Protein AF-A0A0R2X0A9-F1 (afdb_monomer)

Solvent-accessible surface area (backbone atoms only — not comparable to full-atom values): 18862 Å² total; per-residue (Å²): 137,83,88,80,83,82,81,82,82,79,80,80,79,79,81,77,72,75,66,82,59,88,68,66,64,70,78,51,77,59,56,28,56,58,22,39,56,37,44,18,54,48,40,52,50,61,49,47,80,72,43,67,75,45,48,63,69,46,34,68,63,40,32,44,26,71,79,71,90,53,76,63,28,43,46,21,80,62,30,52,39,95,89,50,83,48,89,53,85,40,53,73,96,47,55,70,56,93,81,64,91,44,72,87,64,32,33,27,80,35,46,78,67,45,44,74,50,46,61,58,40,81,59,67,62,40,35,66,76,39,38,42,57,24,39,34,30,58,45,59,72,40,60,64,41,35,77,44,41,56,87,59,60,81,43,67,47,93,46,58,28,30,34,20,46,29,66,56,78,82,54,70,52,62,18,24,22,70,41,73,92,48,38,13,56,55,24,41,26,47,55,36,48,45,31,59,41,26,75,59,73,73,38,88,68,31,58,59,38,79,75,41,94,43,45,58,40,56,77,40,47,76,76,30,44,29,64,58,54,52,47,47,33,51,50,28,36,69,76,29,58,88,49,72,65,55,55,50,22,39,41,39,39,26,73,69,28,47,31,60,53,59,51,70,81,39,55,68,51,57,54,49,38,46,40,76,73,66,49,94,63,87,73,75,55,78,79,42,57,45,74,38,61,80,80,55,93,71,97,63,79,46,76,49,62,75,58,84,44,74,51,71,43,58,47,101,85,68,51,77,76,45,76,48,78,84

Sequence (326 aa):
MKNLLSLLLLFVFFIGYSQIPVNYYSSATGSGYTLKTQLKNIIKNGHIDQGYGSLYDGYIKTDNDNFYENDNTVLDMYSENPNGNDPYNYQHNQRNCGNYNSENDCYNREHVFPQGFFNENLPMRSDIHHVIPTDGYVNWRRSNFPFGEVSNASWTSDNGSKVGTNTFDSFKGTVFEPINEFKGDIARMLLYFATRYEDEVLNSSWDDHDSSESNPLNGSKNQFYESWYIRLLHKWHIQDPVNQREIVRNNEAYKYQGNRNPFIDHPEYVAQIWGNVLSTKIVDLDNSVKMYPNPSEGNSLFFKTSETVTIQIFTILGKQILSQKI

Structure (mmCIF, N/CA/C/O backbone):
data_AF-A0A0R2X0A9-F1
#
_entry.id   AF-A0A0R2X0A9-F1
#
loop_
_atom_site.group_PDB
_atom_site.id
_atom_site.type_symbol
_atom_site.label_atom_id
_atom_site.label_alt_id
_atom_site.label_comp_id
_atom_site.label_asym_id
_atom_site.label_entity_id
_atom_site.label_seq_id
_atom_site.pdbx_PDB_ins_code
_atom_site.Cartn_x
_atom_site.Cartn_y
_atom_site.Cartn_z
_atom_site.occupancy
_atom_site.B_iso_or_equiv
_atom_site.auth_seq_id
_atom_site.auth_comp_id
_atom_site.auth_asym_id
_atom_site.auth_atom_id
_atom_site.pdbx_PDB_model_num
ATOM 1 N N . MET A 1 1 ? -22.989 -62.115 -26.737 1.00 38.69 1 MET A N 1
ATOM 2 C CA . MET A 1 1 ? -21.633 -61.530 -26.711 1.00 38.69 1 MET A CA 1
ATOM 3 C C . MET A 1 1 ? -21.752 -60.047 -26.390 1.00 38.69 1 MET A C 1
ATOM 5 O O . MET A 1 1 ? -22.404 -59.349 -27.145 1.00 38.69 1 MET A O 1
ATOM 9 N N . LYS A 1 2 ? -21.099 -59.631 -25.294 1.00 40.41 2 LYS A N 1
ATOM 10 C CA . LYS A 1 2 ? -20.671 -58.266 -24.927 1.00 40.41 2 LYS A CA 1
ATOM 11 C C . LYS A 1 2 ? -21.743 -57.245 -24.498 1.00 40.41 2 LYS A C 1
ATOM 13 O O . LYS A 1 2 ? -22.227 -56.448 -25.288 1.00 40.41 2 LYS A O 1
ATOM 18 N N . ASN A 1 3 ? -21.984 -57.229 -23.184 1.00 41.66 3 ASN A N 1
ATOM 19 C CA . ASN A 1 3 ? -22.449 -56.063 -22.429 1.00 41.66 3 ASN A CA 1
ATOM 20 C C . ASN A 1 3 ? -21.368 -54.969 -22.484 1.00 41.66 3 ASN A C 1
ATOM 22 O O . ASN A 1 3 ? -20.255 -55.199 -22.012 1.00 41.66 3 ASN A O 1
ATOM 26 N N . LEU A 1 4 ? -21.681 -53.800 -23.042 1.00 45.06 4 LEU A N 1
ATOM 27 C CA . LEU A 1 4 ? -20.871 -52.591 -22.891 1.00 45.06 4 LEU A CA 1
ATOM 28 C C . LEU A 1 4 ? -21.454 -51.765 -21.740 1.00 45.06 4 LEU A C 1
ATOM 30 O O . LEU A 1 4 ? -22.429 -51.041 -21.915 1.00 45.06 4 LEU A O 1
ATOM 34 N N . LEU A 1 5 ? -20.868 -51.912 -20.550 1.00 47.47 5 LEU A N 1
ATOM 35 C CA . LEU A 1 5 ? -21.028 -50.942 -19.470 1.00 47.47 5 LEU A CA 1
ATOM 36 C C . LEU A 1 5 ? -20.169 -49.720 -19.819 1.00 47.47 5 LEU A C 1
ATOM 38 O O . LEU A 1 5 ? -18.943 -49.779 -19.734 1.00 47.47 5 LEU A O 1
ATOM 42 N N . SER A 1 6 ? -20.803 -48.622 -20.217 1.00 49.59 6 SER A N 1
ATOM 43 C CA . SER A 1 6 ? -20.138 -47.323 -20.321 1.00 49.59 6 SER A CA 1
ATOM 44 C C . SER A 1 6 ? -20.051 -46.709 -18.924 1.00 49.59 6 SER A C 1
ATOM 46 O O . SER A 1 6 ? -21.052 -46.249 -18.379 1.00 49.59 6 SER A O 1
ATOM 48 N N . LEU A 1 7 ? -18.860 -46.740 -18.324 1.00 49.62 7 LEU A N 1
ATOM 49 C CA . LEU A 1 7 ? -18.570 -46.057 -17.065 1.00 49.62 7 LEU A CA 1
ATOM 50 C C . LEU A 1 7 ? -18.311 -44.573 -17.371 1.00 49.62 7 LEU A C 1
ATOM 52 O O . LEU A 1 7 ? -17.275 -44.224 -17.934 1.00 49.62 7 LEU A O 1
ATOM 56 N N . LEU A 1 8 ? -19.261 -43.701 -17.034 1.00 48.00 8 LEU A N 1
ATOM 57 C CA . LEU A 1 8 ? -19.081 -42.252 -17.104 1.00 48.00 8 LEU A CA 1
ATOM 58 C C . LEU A 1 8 ? -18.339 -41.801 -15.833 1.00 48.00 8 LEU A C 1
ATOM 60 O O . LEU A 1 8 ? -18.936 -41.689 -14.764 1.00 48.00 8 LEU A O 1
ATOM 64 N N . LEU A 1 9 ? -17.025 -41.595 -15.927 1.00 50.84 9 LEU A N 1
ATOM 65 C CA . LEU A 1 9 ? -16.223 -40.993 -14.857 1.00 50.84 9 LEU A CA 1
ATOM 66 C C . LEU A 1 9 ? -16.470 -39.477 -14.849 1.00 50.84 9 LEU A C 1
ATOM 68 O O . LEU A 1 9 ? -15.923 -38.746 -15.672 1.00 50.84 9 LEU A O 1
ATOM 72 N N . LEU A 1 10 ? -17.314 -39.010 -13.926 1.00 45.31 10 LEU A N 1
ATOM 73 C CA . LEU A 1 10 ? -17.437 -37.589 -13.599 1.00 45.31 10 LEU A CA 1
ATOM 74 C C . LEU A 1 10 ? -16.176 -37.155 -12.835 1.00 45.31 10 LEU A C 1
ATOM 76 O O . LEU A 1 10 ? -16.035 -37.431 -11.644 1.00 45.31 10 LEU A O 1
ATOM 80 N N . PHE A 1 11 ? -15.258 -36.469 -13.513 1.00 46.34 11 PHE A N 1
ATOM 81 C CA . PHE A 1 11 ? -14.200 -35.712 -12.849 1.00 46.34 11 PHE A CA 1
ATOM 82 C C . PHE A 1 11 ? -14.799 -34.417 -12.294 1.00 46.34 11 PHE A C 1
ATOM 84 O O . PHE A 1 11 ? -14.973 -33.438 -13.015 1.00 46.34 11 PHE A O 1
ATOM 91 N N . VAL A 1 12 ? -15.141 -34.417 -11.005 1.00 47.19 12 VAL A N 1
ATOM 92 C CA . VAL A 1 12 ? -15.445 -33.184 -10.272 1.00 47.19 12 VAL A CA 1
ATOM 93 C C . VAL A 1 12 ? -14.112 -32.549 -9.886 1.00 47.19 12 VAL A C 1
ATOM 95 O O . VAL A 1 12 ? -13.461 -32.977 -8.935 1.00 47.19 12 VAL A O 1
ATOM 98 N N . PHE A 1 13 ? -13.679 -31.547 -10.649 1.00 43.22 13 PHE A N 1
ATOM 99 C CA . PHE A 1 13 ? -12.575 -30.681 -10.247 1.00 43.22 13 PHE A CA 1
ATOM 100 C C . PHE A 1 13 ? -13.073 -29.738 -9.147 1.00 43.22 13 PHE A C 1
ATOM 102 O O . PHE A 1 13 ? -13.804 -28.787 -9.415 1.00 43.22 13 PHE A O 1
ATOM 109 N N . PHE A 1 14 ? -12.685 -30.000 -7.899 1.00 42.06 14 PHE A N 1
ATOM 110 C CA . PHE A 1 14 ? -12.790 -29.008 -6.834 1.00 42.06 14 PHE A CA 1
ATOM 111 C C . PHE A 1 14 ? -11.652 -28.001 -7.009 1.00 42.06 14 PHE A C 1
ATOM 113 O O . PHE A 1 14 ? -10.513 -28.267 -6.629 1.00 42.06 14 PHE A O 1
ATOM 120 N N . ILE A 1 15 ? -11.954 -26.841 -7.591 1.00 46.28 15 ILE A N 1
ATOM 121 C CA . ILE A 1 15 ? -11.076 -25.674 -7.484 1.00 46.28 15 ILE A CA 1
ATOM 122 C C . ILE A 1 15 ? -11.245 -25.156 -6.054 1.00 46.28 15 ILE A C 1
ATOM 124 O O . ILE A 1 15 ? -12.224 -24.491 -5.722 1.00 46.28 15 ILE A O 1
ATOM 128 N N . GLY A 1 16 ? -10.331 -25.553 -5.170 1.00 42.53 16 GLY A N 1
ATOM 129 C CA . GLY A 1 16 ? -10.281 -25.042 -3.807 1.00 42.53 16 GLY A CA 1
ATOM 130 C C . GLY A 1 16 ? -9.764 -23.611 -3.820 1.00 42.53 16 GLY A C 1
ATOM 131 O O . GLY A 1 16 ? -8.554 -23.397 -3.793 1.00 42.53 16 GLY A O 1
ATOM 132 N N . TYR A 1 17 ? -10.660 -22.625 -3.844 1.00 51.50 17 TYR A N 1
ATOM 133 C CA . TYR A 1 17 ? -10.290 -21.279 -3.421 1.00 51.50 17 TYR A CA 1
ATOM 134 C C . TYR A 1 17 ? -9.867 -21.378 -1.956 1.00 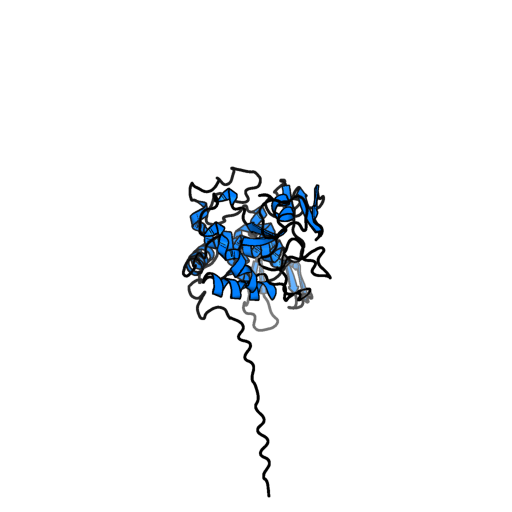51.50 17 TYR A C 1
ATOM 136 O O . TYR A 1 17 ? -10.626 -21.878 -1.124 1.00 51.50 17 TYR A O 1
ATOM 144 N N . SER A 1 18 ? -8.642 -20.962 -1.639 1.00 59.44 18 SER A N 1
ATOM 145 C CA . SER A 1 18 ? -8.227 -20.837 -0.244 1.00 59.44 18 SER A CA 1
ATOM 146 C C . SER A 1 18 ? -9.154 -19.811 0.398 1.00 59.44 18 SER A C 1
ATOM 148 O O . SER A 1 18 ? -9.093 -18.637 0.066 1.00 59.44 18 SER A O 1
ATOM 150 N N . GLN A 1 19 ? -10.071 -20.245 1.250 1.00 79.19 19 GLN A N 1
ATOM 151 C CA . GLN A 1 19 ? -10.938 -19.335 1.989 1.00 79.19 19 GLN A CA 1
ATOM 152 C C . GLN A 1 19 ? -10.202 -18.827 3.232 1.00 79.19 19 GLN A C 1
ATOM 154 O O . GLN A 1 19 ? -9.192 -19.403 3.650 1.00 79.19 19 GLN A O 1
ATOM 159 N N . ILE A 1 20 ? -10.710 -17.745 3.820 1.00 91.12 20 ILE A N 1
ATOM 160 C CA . ILE A 1 20 ? -10.283 -17.283 5.144 1.00 91.12 20 ILE A CA 1
ATOM 161 C C . ILE A 1 20 ? -10.348 -18.488 6.099 1.00 91.12 20 ILE A C 1
ATOM 163 O O . ILE A 1 20 ? -11.382 -19.166 6.129 1.00 91.12 20 ILE A O 1
ATOM 167 N N . PRO A 1 21 ? -9.280 -18.798 6.860 1.00 92.69 21 PRO A N 1
ATOM 168 C CA . PRO A 1 21 ? -9.312 -19.907 7.800 1.00 92.69 21 PRO A CA 1
ATOM 169 C C . PRO A 1 21 ? -10.505 -19.785 8.749 1.00 92.69 21 PRO A C 1
ATOM 171 O O . PRO A 1 21 ? -10.860 -18.693 9.200 1.00 92.69 21 PRO A O 1
ATOM 174 N N . VAL A 1 22 ? -11.135 -20.913 9.067 1.00 92.56 22 VAL A N 1
ATOM 175 C CA . VAL A 1 22 ? -12.289 -20.923 9.971 1.00 92.56 22 VAL A CA 1
ATOM 176 C C . VAL A 1 22 ? -11.889 -20.278 11.301 1.00 92.56 22 VAL A C 1
ATOM 178 O O . VAL A 1 22 ? -10.859 -20.623 11.877 1.00 92.56 22 VAL A O 1
ATOM 181 N N . ASN A 1 23 ? -12.710 -19.343 11.783 1.00 93.81 23 ASN A N 1
ATOM 182 C CA . ASN A 1 23 ? -12.487 -18.566 13.008 1.00 93.81 23 ASN A CA 1
ATOM 183 C C . ASN A 1 23 ? -11.266 -17.626 12.995 1.00 93.81 23 ASN A C 1
ATOM 185 O O . ASN A 1 23 ? -10.902 -17.124 14.055 1.00 93.81 23 ASN A O 1
ATOM 189 N N . TYR A 1 24 ? -10.655 -17.332 11.840 1.00 96.69 24 TYR A N 1
ATOM 190 C CA . TYR A 1 24 ? -9.457 -16.480 11.781 1.00 96.69 24 TYR A CA 1
ATOM 191 C C . TYR A 1 24 ? -9.656 -15.109 12.457 1.00 96.69 24 TYR A C 1
ATOM 193 O O . TYR A 1 24 ? -8.791 -14.661 13.205 1.00 96.69 24 TYR A O 1
ATOM 201 N N . TYR A 1 25 ? -10.828 -14.487 12.278 1.00 97.50 25 TYR A N 1
ATOM 202 C CA . TYR A 1 25 ? -11.174 -13.186 12.867 1.00 97.50 25 TYR A CA 1
ATOM 203 C C . TYR A 1 25 ? -12.055 -13.261 14.127 1.00 97.50 25 TYR A C 1
ATOM 205 O O . TYR A 1 25 ? -12.571 -12.243 14.580 1.00 97.50 25 TYR A O 1
ATOM 213 N N . SER A 1 26 ? -12.247 -14.437 14.741 1.00 96.31 26 SER A N 1
ATOM 214 C CA . SER A 1 26 ? -13.259 -14.609 15.802 1.00 96.31 26 SER A CA 1
ATOM 215 C C . SER A 1 26 ? -13.007 -13.790 17.076 1.00 96.31 26 SER A C 1
ATOM 217 O O . SER A 1 26 ? -13.927 -13.593 17.864 1.00 96.31 26 SER A O 1
ATOM 219 N N . SER A 1 27 ? -11.771 -13.340 17.313 1.00 96.56 27 SER A N 1
ATOM 220 C CA . SER A 1 27 ? -11.406 -12.488 18.454 1.00 96.56 27 SER A CA 1
ATOM 221 C C . SER A 1 27 ? -11.478 -10.981 18.159 1.00 96.56 27 SER A C 1
ATOM 223 O O . SER A 1 27 ? -11.276 -10.177 19.070 1.00 96.56 27 SER A O 1
ATOM 225 N N . ALA A 1 28 ? -11.789 -10.585 16.921 1.00 97.38 28 ALA A N 1
ATOM 226 C CA . ALA A 1 28 ? -11.944 -9.195 16.494 1.00 97.38 28 ALA A CA 1
ATOM 227 C C . ALA A 1 28 ? -13.388 -8.706 16.714 1.00 97.38 28 ALA A C 1
ATOM 229 O O . ALA A 1 28 ? -14.152 -8.508 15.775 1.00 97.38 28 ALA A O 1
ATOM 230 N N . THR A 1 29 ? -13.788 -8.560 17.978 1.00 96.81 29 THR A N 1
ATOM 231 C CA . THR A 1 29 ? -15.172 -8.224 18.374 1.00 96.81 29 THR A CA 1
ATOM 232 C C . THR A 1 29 ? -15.371 -6.764 18.794 1.00 96.81 29 THR A C 1
ATOM 234 O O . THR A 1 29 ? -16.4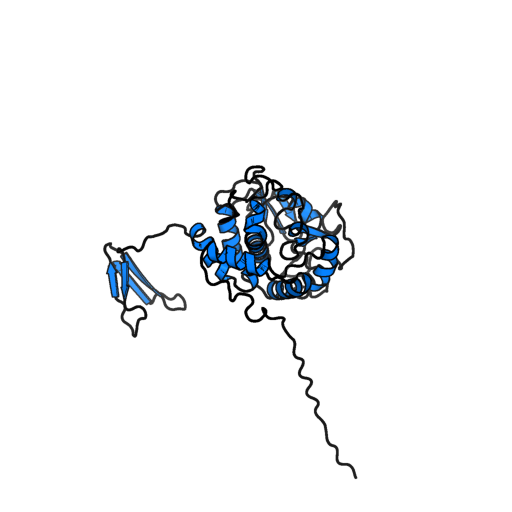62 -6.390 19.220 1.00 96.81 29 THR A O 1
ATOM 237 N N . GLY A 1 30 ? -14.307 -5.963 18.799 1.00 96.19 30 GLY A N 1
ATOM 238 C CA . GLY A 1 30 ? -14.317 -4.568 19.226 1.00 96.19 30 GLY A CA 1
ATOM 239 C C . GLY A 1 30 ? -14.759 -3.598 18.129 1.00 96.19 30 GLY A C 1
ATOM 240 O O . GLY A 1 30 ? -15.241 -3.986 17.072 1.00 96.19 30 GLY A O 1
ATOM 241 N N . SER A 1 31 ? -14.543 -2.309 18.378 1.00 94.38 31 SER A N 1
ATOM 242 C CA . SER A 1 31 ? -14.767 -1.219 17.420 1.00 94.38 31 SER A CA 1
ATOM 243 C C . SER A 1 31 ? -13.662 -0.167 17.539 1.00 94.38 31 SER A C 1
ATOM 245 O O . SER A 1 31 ? -12.923 -0.147 18.530 1.00 94.38 31 SER A O 1
ATOM 247 N N . GLY A 1 32 ? -13.540 0.728 16.555 1.00 97.19 32 GLY A N 1
ATOM 248 C CA . GLY A 1 32 ? -12.526 1.783 16.565 1.00 97.19 32 GLY A CA 1
ATOM 249 C C . GLY A 1 32 ? -11.107 1.222 16.690 1.00 97.19 32 GLY A C 1
ATOM 250 O O . GLY A 1 32 ? -10.788 0.149 16.177 1.00 97.19 32 GLY A O 1
ATOM 251 N N . TYR A 1 33 ? -10.252 1.909 17.444 1.00 98.06 33 TYR A N 1
ATOM 252 C CA . TYR A 1 33 ? -8.877 1.452 17.661 1.00 98.06 33 TYR A CA 1
ATOM 253 C C . TYR A 1 33 ? -8.771 0.162 18.487 1.00 98.06 33 TYR A C 1
ATOM 255 O O . TYR A 1 33 ? -7.797 -0.565 18.333 1.00 98.06 33 TYR A O 1
ATOM 263 N N . THR A 1 34 ? -9.789 -0.204 19.277 1.00 98.38 34 THR A N 1
ATOM 264 C CA . THR A 1 34 ? -9.819 -1.523 19.936 1.00 98.38 34 THR A CA 1
ATOM 265 C C . THR A 1 34 ? -9.889 -2.651 18.907 1.00 98.38 34 THR A C 1
ATOM 267 O O . THR A 1 34 ? -9.177 -3.646 19.046 1.00 98.38 34 THR A O 1
ATOM 270 N N . LEU A 1 35 ? -10.705 -2.490 17.855 1.00 98.62 35 LEU A N 1
ATOM 271 C CA . LEU A 1 35 ? -10.763 -3.445 16.744 1.00 98.62 35 LEU A CA 1
ATOM 272 C C . LEU A 1 35 ? -9.413 -3.525 16.024 1.00 98.62 35 LEU A C 1
ATOM 274 O O . LEU A 1 35 ? -8.914 -4.623 15.790 1.00 98.62 35 LEU A O 1
ATOM 278 N N . LYS A 1 36 ? -8.782 -2.376 15.749 1.00 98.62 36 LYS A N 1
ATOM 279 C CA . LYS A 1 36 ? -7.443 -2.312 15.141 1.00 98.62 36 LYS A CA 1
ATOM 280 C C . LYS A 1 36 ? -6.414 -3.123 15.935 1.00 98.62 36 LYS A C 1
ATOM 282 O O . LYS A 1 36 ? -5.770 -4.005 15.371 1.00 98.62 36 LYS A O 1
ATOM 287 N N . THR A 1 37 ? -6.335 -2.923 17.252 1.00 98.69 37 THR A N 1
ATOM 288 C CA . THR A 1 37 ? -5.406 -3.668 18.115 1.00 98.69 37 THR A CA 1
ATOM 289 C C . THR A 1 37 ? -5.726 -5.170 18.160 1.00 98.69 37 THR A C 1
ATOM 291 O O . THR A 1 37 ? -4.811 -5.996 18.219 1.00 98.69 37 THR A O 1
ATOM 294 N N . GLN A 1 38 ? -7.005 -5.564 18.125 1.00 98.69 38 GLN A N 1
ATOM 295 C CA . GLN A 1 38 ? -7.391 -6.980 18.040 1.00 98.69 38 GLN A CA 1
ATOM 296 C C . GLN A 1 38 ? -6.949 -7.603 16.713 1.00 98.69 38 GLN A C 1
ATOM 298 O O . GLN A 1 38 ? -6.322 -8.663 16.726 1.00 98.69 38 GLN A O 1
ATOM 303 N N . LEU A 1 39 ? -7.200 -6.925 15.588 1.00 98.69 39 LEU A N 1
ATOM 304 C CA . LEU A 1 39 ? -6.748 -7.363 14.268 1.00 98.69 39 LEU A CA 1
ATOM 305 C C . LEU A 1 39 ? -5.227 -7.464 14.209 1.00 98.69 39 LEU A C 1
ATOM 307 O O . LEU A 1 39 ? -4.732 -8.502 13.783 1.00 98.69 39 LEU A O 1
ATOM 311 N N . LYS A 1 40 ? -4.491 -6.463 14.717 1.00 98.44 40 LYS A N 1
ATOM 312 C CA . LYS A 1 40 ? -3.026 -6.508 14.872 1.00 98.44 40 LYS A CA 1
ATOM 313 C C . LYS A 1 40 ? -2.584 -7.800 15.547 1.00 98.44 40 LYS A C 1
ATOM 315 O O . LYS A 1 40 ? -1.702 -8.481 15.036 1.00 98.44 40 LYS A O 1
ATOM 320 N N . ASN A 1 41 ? -3.177 -8.145 16.691 1.00 98.38 41 ASN A N 1
ATOM 321 C CA . ASN A 1 41 ? -2.807 -9.361 17.417 1.00 98.38 41 ASN A CA 1
ATOM 322 C C . ASN A 1 41 ? -3.058 -10.619 16.572 1.00 98.38 41 ASN A C 1
ATOM 324 O O . ASN A 1 41 ? -2.218 -11.512 16.569 1.00 98.38 41 ASN A O 1
ATOM 328 N N . ILE A 1 42 ? -4.164 -10.677 15.824 1.00 98.12 42 ILE A N 1
ATOM 329 C CA . ILE A 1 42 ? -4.478 -11.796 14.923 1.00 98.12 42 ILE A CA 1
ATOM 330 C C . ILE A 1 42 ? -3.427 -11.919 13.818 1.00 98.12 42 ILE A C 1
ATOM 332 O O . ILE A 1 42 ? -2.851 -12.986 13.655 1.00 98.12 42 ILE A O 1
ATOM 336 N N . ILE A 1 43 ? -3.136 -10.835 13.096 1.00 97.94 43 ILE A N 1
ATOM 337 C CA . ILE A 1 43 ? -2.239 -10.866 11.927 1.00 97.94 43 ILE A CA 1
ATOM 338 C C . ILE A 1 43 ? -0.752 -10.880 12.299 1.00 97.94 43 ILE A C 1
ATOM 340 O O . ILE A 1 43 ? 0.090 -11.249 11.485 1.00 97.94 43 ILE A O 1
ATOM 344 N N . LYS A 1 44 ? -0.407 -10.497 13.532 1.00 97.25 44 LYS A N 1
ATOM 345 C CA . LYS A 1 44 ? 0.925 -10.711 14.109 1.00 97.25 44 LYS A CA 1
ATOM 346 C C . LYS A 1 44 ? 1.138 -12.177 14.474 1.00 97.25 44 LYS A C 1
ATOM 348 O O . LYS A 1 44 ? 2.243 -12.689 14.308 1.00 97.25 44 LYS A O 1
ATOM 353 N N . ASN A 1 45 ? 0.097 -12.848 14.961 1.00 93.81 45 ASN A N 1
ATOM 354 C CA . ASN A 1 45 ? 0.162 -14.254 15.331 1.00 93.81 45 ASN A CA 1
ATOM 355 C C . ASN A 1 45 ? 0.194 -15.137 14.076 1.00 93.81 45 ASN A C 1
ATOM 357 O O . ASN A 1 45 ? -0.728 -15.130 13.269 1.00 93.81 45 ASN A O 1
ATOM 361 N N . GLY A 1 46 ? 1.255 -15.929 13.928 1.00 84.94 46 GLY A N 1
ATOM 362 C CA . GLY A 1 46 ? 1.423 -16.836 12.788 1.00 84.94 46 GLY A CA 1
ATOM 363 C C . GLY A 1 46 ? 2.167 -16.238 11.594 1.00 84.94 46 GLY A C 1
ATOM 364 O O . GLY A 1 46 ? 2.501 -16.997 10.692 1.00 84.94 46 GLY A O 1
ATOM 365 N N . HIS A 1 47 ? 2.492 -14.938 11.613 1.00 96.31 47 HIS A N 1
ATOM 366 C CA . HIS A 1 47 ? 3.390 -14.344 10.622 1.00 96.31 47 HIS A CA 1
ATOM 367 C C . HIS A 1 47 ? 4.790 -14.972 10.721 1.00 96.31 47 HIS A C 1
ATOM 369 O O . HIS A 1 47 ? 5.433 -14.920 11.775 1.00 96.31 47 HIS A O 1
ATOM 375 N N . ILE A 1 48 ? 5.293 -15.480 9.602 1.00 97.25 48 ILE A N 1
ATOM 376 C CA . ILE A 1 48 ? 6.638 -16.019 9.427 1.00 97.25 48 ILE A CA 1
ATOM 377 C C . ILE A 1 48 ? 7.371 -15.122 8.434 1.00 97.25 48 ILE A C 1
ATOM 379 O O . ILE A 1 48 ? 7.001 -15.030 7.266 1.00 97.25 48 ILE A O 1
ATOM 383 N N . ASP A 1 49 ? 8.431 -14.473 8.911 1.00 96.69 49 ASP A N 1
ATOM 384 C CA . ASP A 1 49 ? 9.336 -13.722 8.048 1.00 96.69 49 ASP A CA 1
ATOM 385 C C . ASP A 1 49 ? 10.144 -14.698 7.184 1.00 96.69 49 ASP A C 1
ATOM 387 O O . ASP A 1 49 ? 10.951 -15.474 7.696 1.00 96.69 49 ASP A O 1
ATOM 391 N N . GLN A 1 50 ? 9.908 -14.661 5.875 1.00 97.44 50 GLN A N 1
ATOM 392 C CA . GLN A 1 50 ? 10.602 -15.501 4.898 1.00 97.44 50 GLN A CA 1
ATOM 393 C C . GLN A 1 50 ? 11.952 -14.907 4.460 1.00 97.44 50 GLN A C 1
ATOM 395 O O . GLN A 1 50 ? 12.722 -15.565 3.761 1.00 97.44 50 GLN A O 1
ATOM 400 N N . GLY A 1 51 ? 12.264 -13.675 4.872 1.00 97.38 51 GLY A N 1
ATOM 401 C CA . GLY A 1 51 ? 13.462 -12.937 4.491 1.00 97.38 51 GLY A CA 1
ATOM 402 C C . GLY A 1 51 ? 13.293 -12.102 3.219 1.00 97.38 51 GLY A C 1
ATOM 403 O O . GLY A 1 51 ? 12.520 -12.412 2.316 1.00 97.38 51 GLY A O 1
ATOM 404 N N . TYR A 1 52 ? 14.068 -11.018 3.131 1.00 96.69 52 TYR A N 1
ATOM 405 C CA . TYR A 1 52 ? 13.934 -10.002 2.076 1.00 96.69 52 TYR A CA 1
ATOM 406 C C . TYR A 1 52 ? 14.275 -10.496 0.656 1.00 96.69 52 TYR A C 1
ATOM 408 O O . TYR A 1 52 ? 13.763 -9.968 -0.332 1.00 96.69 52 TYR A O 1
ATOM 416 N N . GLY A 1 53 ? 15.159 -11.490 0.534 1.00 95.44 53 GLY A N 1
ATOM 417 C CA . GLY A 1 53 ? 15.486 -12.111 -0.756 1.00 95.44 53 GLY A CA 1
ATOM 418 C C . GLY A 1 53 ? 14.369 -13.017 -1.277 1.00 95.44 53 GLY A C 1
ATOM 419 O O . GLY A 1 53 ? 14.098 -13.017 -2.473 1.00 95.44 53 GLY A O 1
ATOM 420 N N . SER A 1 54 ? 13.686 -13.718 -0.370 1.00 96.62 54 SER A N 1
ATOM 421 C CA . SER A 1 54 ? 12.655 -14.716 -0.678 1.00 96.62 54 SER A CA 1
ATOM 422 C C . SER A 1 54 ? 11.371 -14.112 -1.247 1.00 96.62 54 SER A C 1
ATOM 424 O O . SER A 1 54 ? 10.564 -14.827 -1.831 1.00 96.62 54 SER A O 1
ATOM 426 N N . LEU A 1 55 ? 11.184 -12.790 -1.129 1.00 97.81 55 LEU A N 1
ATOM 427 C CA . LEU A 1 55 ? 10.052 -12.076 -1.727 1.00 97.81 55 LEU A CA 1
ATOM 428 C C . LEU A 1 55 ? 9.878 -12.396 -3.217 1.00 97.81 55 LEU A C 1
ATOM 430 O O . LEU A 1 55 ? 8.752 -12.586 -3.661 1.00 97.81 55 LEU A O 1
ATOM 434 N N . TYR A 1 56 ? 10.978 -12.531 -3.966 1.00 97.25 56 TYR A N 1
ATOM 435 C CA . TYR A 1 56 ? 10.916 -12.891 -5.383 1.00 97.25 56 TYR A CA 1
ATOM 436 C C . TYR A 1 56 ? 10.291 -14.272 -5.630 1.00 97.25 56 TYR A C 1
ATOM 438 O O . TYR A 1 56 ? 9.563 -14.434 -6.606 1.00 97.25 56 TYR A O 1
ATOM 446 N N . ASP A 1 57 ? 10.497 -15.237 -4.729 1.00 96.69 57 ASP A N 1
ATOM 447 C CA . ASP A 1 57 ? 9.840 -16.546 -4.807 1.00 96.69 57 ASP A CA 1
ATOM 448 C C . ASP A 1 57 ? 8.345 -16.443 -4.466 1.00 96.69 57 ASP A C 1
ATOM 450 O O . ASP A 1 57 ? 7.519 -17.143 -5.055 1.00 96.69 57 ASP A O 1
ATOM 454 N N . GLY A 1 58 ? 7.985 -15.544 -3.543 1.00 97.75 58 GLY A N 1
ATOM 455 C CA . GLY A 1 58 ? 6.594 -15.241 -3.203 1.00 97.75 58 GLY A CA 1
ATOM 456 C C . GLY A 1 58 ? 5.814 -14.639 -4.376 1.00 97.75 58 GLY A C 1
ATOM 457 O O . GLY A 1 58 ? 4.699 -15.084 -4.663 1.00 97.75 58 GLY A O 1
ATOM 458 N N . TYR A 1 59 ? 6.427 -13.703 -5.107 1.00 98.38 59 TYR A N 1
ATOM 459 C CA . TYR A 1 59 ? 5.808 -12.985 -6.231 1.00 98.38 59 TYR A CA 1
ATOM 460 C C . TYR A 1 59 ? 5.342 -13.889 -7.370 1.00 98.38 59 TYR A C 1
ATOM 462 O O . TYR A 1 59 ? 4.321 -13.598 -7.987 1.00 98.38 59 TYR A O 1
ATOM 470 N N . ILE A 1 60 ? 5.983 -15.046 -7.565 1.00 97.62 60 ILE A N 1
ATOM 471 C CA . ILE A 1 60 ? 5.548 -16.072 -8.532 1.00 97.62 60 ILE A CA 1
ATOM 472 C C . ILE A 1 60 ? 4.093 -16.506 -8.282 1.00 97.62 60 ILE A C 1
ATOM 474 O O . ILE A 1 60 ? 3.408 -16.978 -9.189 1.00 97.62 60 ILE A O 1
ATOM 478 N N . LYS A 1 61 ? 3.615 -16.407 -7.036 1.00 97.50 61 LYS A N 1
ATOM 479 C CA . LYS A 1 61 ? 2.243 -16.760 -6.654 1.00 97.50 61 LYS A CA 1
ATOM 480 C C . LYS A 1 61 ? 1.388 -15.547 -6.328 1.00 97.50 61 LYS A C 1
ATOM 482 O O . LYS A 1 61 ? 0.218 -15.542 -6.696 1.00 97.50 61 LYS A O 1
ATOM 487 N N . THR A 1 62 ? 1.936 -14.545 -5.646 1.00 97.75 62 THR A N 1
ATOM 488 C CA . THR A 1 62 ? 1.156 -13.385 -5.193 1.00 97.75 62 THR A CA 1
ATOM 489 C C . THR A 1 62 ? 0.924 -12.343 -6.281 1.00 97.75 62 THR A C 1
ATOM 491 O O . THR A 1 62 ? -0.114 -11.688 -6.259 1.00 97.75 62 THR A O 1
ATOM 494 N N . ASP A 1 63 ? 1.853 -12.207 -7.226 1.00 98.12 63 ASP A N 1
ATOM 495 C CA . ASP A 1 63 ? 1.921 -11.097 -8.182 1.00 98.12 63 ASP A CA 1
ATOM 496 C C . ASP A 1 63 ? 2.245 -11.629 -9.595 1.00 98.12 63 ASP A C 1
ATOM 498 O O . ASP A 1 63 ? 3.090 -11.099 -10.309 1.00 98.12 63 ASP A O 1
ATOM 502 N N . ASN A 1 64 ? 1.609 -12.736 -9.990 1.00 97.06 64 ASN A N 1
ATOM 503 C CA . ASN A 1 64 ? 1.654 -13.253 -11.359 1.00 97.06 64 ASN A CA 1
ATOM 504 C C . ASN A 1 64 ? 0.457 -12.718 -12.143 1.00 97.06 64 ASN A C 1
ATOM 506 O O . ASN A 1 64 ? -0.679 -12.887 -11.685 1.00 97.06 64 ASN A O 1
ATOM 510 N N . ASP A 1 65 ? 0.686 -12.171 -13.336 1.00 95.56 65 ASP A N 1
ATOM 511 C CA . ASP A 1 65 ? -0.412 -11.683 -14.161 1.00 95.56 65 ASP A CA 1
ATOM 512 C C . ASP A 1 65 ? -1.204 -12.839 -14.797 1.00 95.56 65 ASP A C 1
ATOM 514 O O . ASP A 1 65 ? -0.798 -13.488 -15.761 1.00 95.56 65 ASP A O 1
ATOM 518 N N . ASN A 1 66 ? -2.345 -13.121 -14.167 1.00 94.44 66 ASN A N 1
ATOM 519 C CA . ASN A 1 66 ? -3.414 -14.007 -14.631 1.00 94.44 66 ASN A CA 1
ATOM 520 C C . ASN A 1 66 ? -4.765 -13.271 -14.611 1.00 94.44 66 ASN A C 1
ATOM 522 O O . ASN A 1 66 ? -5.810 -13.901 -14.412 1.00 94.44 66 ASN A O 1
ATOM 526 N N . PHE A 1 67 ? -4.750 -11.937 -14.667 1.00 93.94 67 PHE A N 1
ATOM 527 C CA . PHE A 1 67 ? -5.954 -11.126 -14.484 1.00 93.94 67 PHE A CA 1
ATOM 528 C C . PHE A 1 67 ? -6.187 -10.176 -15.651 1.00 93.94 67 PHE A C 1
ATOM 530 O O . PHE A 1 67 ? -7.349 -9.976 -16.010 1.00 93.94 67 PHE A O 1
ATOM 537 N N . TYR A 1 68 ? -5.117 -9.679 -16.268 1.00 94.50 68 TYR A N 1
ATOM 538 C CA . TYR A 1 68 ? -5.183 -8.798 -17.423 1.00 94.50 68 TYR A CA 1
ATOM 539 C C . TYR A 1 68 ? -4.827 -9.582 -18.695 1.00 94.50 68 TYR A C 1
ATOM 541 O O . TYR A 1 68 ? -5.651 -10.368 -19.184 1.00 94.50 68 TYR A O 1
ATOM 549 N N . GLU A 1 69 ? -3.614 -9.455 -19.222 1.00 93.31 69 GLU A N 1
ATOM 550 C CA . GLU A 1 69 ? -3.152 -10.121 -20.444 1.00 93.31 69 GLU A CA 1
ATOM 551 C C . GLU A 1 69 ? -3.031 -11.642 -20.281 1.00 93.31 69 GLU A C 1
ATOM 553 O O . GLU A 1 69 ? -3.074 -12.369 -21.280 1.00 93.31 69 GLU A O 1
ATOM 558 N N . ASN A 1 70 ? -2.963 -12.142 -19.040 1.00 91.06 70 ASN A N 1
ATOM 559 C CA . ASN A 1 70 ? -2.808 -13.567 -18.718 1.00 91.06 70 ASN A CA 1
ATOM 560 C C . ASN A 1 70 ? -1.533 -14.171 -19.325 1.00 91.06 70 ASN A C 1
ATOM 562 O O . ASN A 1 70 ? -1.510 -15.321 -19.785 1.00 91.06 70 ASN A O 1
ATOM 566 N N . ASP A 1 71 ? -0.461 -13.389 -19.348 1.00 91.75 71 ASP A N 1
ATOM 567 C CA . ASP A 1 71 ? 0.794 -13.751 -19.998 1.00 91.75 71 ASP A CA 1
ATOM 568 C C . ASP A 1 71 ? 1.799 -14.437 -19.049 1.00 91.75 71 ASP A C 1
ATOM 570 O O . ASP A 1 71 ? 2.847 -14.917 -19.489 1.00 91.75 71 ASP A O 1
ATOM 574 N N . ASN A 1 72 ? 1.434 -14.591 -17.769 1.00 93.88 72 ASN A N 1
ATOM 575 C CA . ASN A 1 72 ? 2.258 -15.136 -16.686 1.00 93.88 72 ASN A CA 1
ATOM 576 C C . ASN A 1 72 ? 3.521 -14.317 -16.375 1.00 93.88 72 ASN A C 1
ATOM 578 O O . ASN A 1 72 ? 4.504 -14.855 -15.851 1.00 93.88 72 ASN A O 1
ATOM 582 N N . THR A 1 73 ? 3.511 -13.026 -16.691 1.00 96.94 73 THR A N 1
ATOM 583 C CA . THR A 1 73 ? 4.554 -12.099 -16.260 1.00 96.94 73 THR A CA 1
ATOM 584 C C . THR A 1 73 ? 4.357 -11.682 -14.801 1.00 96.94 73 THR A C 1
ATOM 586 O O . THR A 1 73 ? 3.460 -12.148 -14.087 1.00 96.94 73 THR A O 1
ATOM 589 N N . VAL A 1 74 ? 5.292 -10.884 -14.296 1.00 97.75 74 VAL A N 1
ATOM 590 C CA . VAL A 1 74 ? 5.154 -10.175 -13.027 1.00 97.75 74 VAL A CA 1
ATOM 591 C C . VAL A 1 74 ? 4.064 -9.124 -13.202 1.00 97.75 74 VAL A C 1
ATOM 593 O O . VAL A 1 74 ? 4.220 -8.238 -14.034 1.00 97.75 74 VAL A O 1
ATOM 596 N N . LEU A 1 75 ? 3.017 -9.198 -12.384 1.00 98.00 75 LEU A N 1
ATOM 597 C CA . LEU A 1 75 ? 1.996 -8.161 -12.304 1.00 98.00 75 LEU A CA 1
ATOM 598 C C . LEU A 1 75 ? 2.593 -6.955 -11.578 1.00 98.00 75 LEU A C 1
ATOM 600 O O . LEU A 1 75 ? 2.662 -6.909 -10.346 1.00 98.00 75 LEU A O 1
ATOM 604 N N . ASP A 1 76 ? 3.069 -6.004 -12.367 1.00 97.56 76 ASP A N 1
ATOM 605 C CA . ASP A 1 76 ? 3.726 -4.788 -11.918 1.00 97.56 76 ASP A CA 1
ATOM 606 C C . ASP A 1 76 ? 2.744 -3.616 -11.985 1.00 97.56 76 ASP A C 1
ATOM 608 O O . ASP A 1 76 ? 2.452 -3.078 -13.048 1.00 97.56 76 ASP A O 1
ATOM 612 N N . MET A 1 77 ? 2.289 -3.151 -10.820 1.00 97.88 77 MET A N 1
ATOM 613 C CA . MET A 1 77 ? 1.323 -2.046 -10.717 1.00 97.88 77 MET A CA 1
ATOM 614 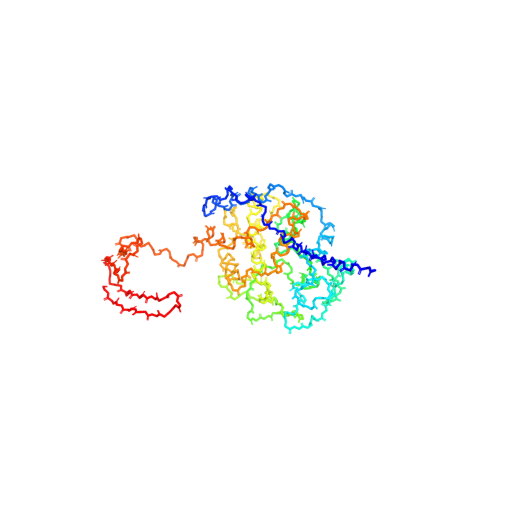C C . MET A 1 77 ? 1.797 -0.722 -11.352 1.00 97.88 77 MET A C 1
ATOM 616 O O . MET A 1 77 ? 0.992 0.195 -11.544 1.00 97.88 77 MET A O 1
ATOM 620 N N . TYR A 1 78 ? 3.096 -0.580 -11.631 1.00 98.06 78 TYR A N 1
ATOM 621 C CA . TYR A 1 78 ? 3.707 0.609 -12.227 1.00 98.06 78 TYR A CA 1
ATOM 622 C C . TYR A 1 78 ? 3.935 0.504 -13.739 1.00 98.06 78 TYR A C 1
ATOM 624 O O . TYR A 1 78 ? 4.253 1.522 -14.352 1.00 98.06 78 TYR A O 1
ATOM 632 N N . SER A 1 79 ? 3.711 -0.660 -14.347 1.00 97.56 79 SER A N 1
ATOM 633 C CA . SER A 1 79 ? 3.709 -0.832 -15.806 1.00 97.56 79 SER A CA 1
ATOM 634 C C . SER A 1 79 ? 2.384 -1.364 -16.349 1.00 97.56 79 SER A C 1
ATOM 636 O O . SER A 1 79 ? 2.068 -1.079 -17.499 1.00 97.56 79 SER A O 1
ATOM 638 N N . GLU A 1 80 ? 1.559 -1.997 -15.513 1.00 97.94 80 GLU A N 1
ATOM 639 C CA . GLU A 1 80 ? 0.291 -2.594 -15.929 1.00 97.94 80 GLU A CA 1
ATOM 640 C C . GLU A 1 80 ? -0.645 -1.585 -16.615 1.00 97.94 80 GLU A C 1
ATOM 642 O O . GLU A 1 80 ? -0.868 -0.472 -16.108 1.00 97.94 80 GLU A O 1
ATOM 647 N N . ASN A 1 81 ? -1.253 -2.007 -17.724 1.00 97.50 81 ASN A N 1
ATOM 648 C CA . ASN A 1 81 ? -2.316 -1.300 -18.421 1.00 97.50 81 ASN A CA 1
ATOM 649 C C . ASN A 1 81 ? -3.621 -2.130 -18.438 1.00 97.50 81 ASN A C 1
ATOM 651 O O . ASN A 1 81 ? -3.862 -2.931 -19.329 1.00 97.50 81 ASN A O 1
ATOM 655 N N . PRO A 1 82 ? -4.591 -1.832 -17.558 1.00 96.06 82 PRO A N 1
ATOM 656 C CA . PRO A 1 82 ? -5.817 -2.634 -17.433 1.00 96.06 82 PRO A CA 1
ATOM 657 C C . PRO A 1 82 ? -6.728 -2.664 -18.675 1.00 96.06 82 PRO A C 1
ATOM 659 O O . PRO A 1 82 ? -7.724 -3.386 -18.703 1.00 96.06 82 PRO A O 1
ATOM 662 N N . ASN A 1 83 ? -6.461 -1.816 -19.678 1.00 94.69 83 ASN A N 1
ATOM 663 C CA . ASN A 1 83 ? -7.296 -1.649 -20.871 1.00 94.69 83 ASN A CA 1
ATOM 664 C C . ASN A 1 83 ? -6.625 -2.142 -22.168 1.00 94.69 83 ASN A C 1
ATOM 666 O O . ASN A 1 83 ? -7.126 -1.856 -23.261 1.00 94.69 83 ASN A O 1
ATOM 670 N N . GLY A 1 84 ? -5.510 -2.862 -22.072 1.00 94.31 84 GLY A N 1
ATOM 671 C CA . GLY A 1 84 ? -4.795 -3.474 -23.192 1.00 94.31 84 GLY A CA 1
ATOM 672 C C . GLY A 1 84 ? -3.309 -3.575 -22.884 1.00 94.31 84 GLY A C 1
ATOM 673 O O . GLY A 1 84 ? -2.893 -3.094 -21.854 1.00 94.31 84 GLY A O 1
ATOM 674 N N . ASN A 1 85 ? -2.505 -4.084 -23.817 1.00 96.00 85 ASN A N 1
ATOM 675 C CA . ASN A 1 85 ? -1.114 -4.440 -23.530 1.00 96.00 85 ASN A CA 1
ATOM 676 C C . ASN A 1 85 ? -0.331 -3.406 -22.704 1.00 96.00 85 ASN A C 1
ATOM 678 O O . ASN A 1 85 ? -0.325 -2.204 -23.020 1.00 96.00 85 ASN A O 1
ATOM 682 N N . ASP A 1 86 ? 0.415 -3.927 -21.740 1.00 97.19 86 ASP A N 1
ATOM 683 C CA . ASP A 1 86 ? 1.426 -3.190 -21.004 1.00 97.19 86 ASP A CA 1
ATOM 684 C C . ASP A 1 86 ? 2.451 -2.529 -21.937 1.00 97.19 86 ASP A C 1
ATOM 686 O O . ASP A 1 86 ? 2.797 -3.068 -23.001 1.00 97.19 86 ASP A O 1
ATOM 690 N N . PRO A 1 87 ? 3.008 -1.369 -21.545 1.00 97.00 87 PRO A N 1
ATOM 691 C CA . PRO A 1 87 ? 4.145 -0.773 -22.233 1.00 97.00 87 PRO A CA 1
ATOM 692 C C . PRO A 1 87 ? 5.373 -1.701 -22.241 1.00 97.00 87 PRO A C 1
ATOM 694 O O . PRO A 1 87 ? 6.171 -1.663 -23.185 1.00 97.00 87 PRO A O 1
ATOM 697 N N . TYR A 1 88 ? 5.534 -2.516 -21.192 1.00 97.00 88 TYR A N 1
ATOM 698 C CA . TYR A 1 88 ? 6.593 -3.507 -21.011 1.00 97.00 88 TYR A CA 1
ATOM 699 C C . TYR A 1 88 ? 6.287 -4.443 -19.835 1.00 97.00 88 TYR A C 1
ATOM 701 O O . TYR A 1 88 ? 5.571 -4.067 -18.918 1.00 97.00 88 TYR A O 1
ATOM 709 N N . ASN A 1 89 ? 6.899 -5.636 -19.833 1.00 96.56 89 ASN A N 1
ATOM 710 C CA . ASN A 1 89 ? 6.599 -6.690 -18.858 1.00 96.56 89 ASN A CA 1
ATOM 711 C C . ASN A 1 89 ? 7.892 -7.359 -18.377 1.00 96.56 89 ASN A C 1
ATOM 713 O O . ASN A 1 89 ? 8.909 -7.402 -19.086 1.00 96.56 89 ASN A O 1
ATOM 717 N N . TYR A 1 90 ? 7.834 -7.962 -17.190 1.00 96.81 90 TYR A N 1
ATOM 718 C CA . TYR A 1 90 ? 8.955 -8.682 -16.590 1.00 96.81 90 TYR A CA 1
ATOM 719 C C . TYR A 1 90 ? 8.635 -10.157 -16.389 1.00 96.81 90 TYR A C 1
ATOM 721 O O . TYR A 1 90 ? 7.585 -10.526 -15.882 1.00 96.81 90 TYR A O 1
ATOM 729 N N . GLN A 1 91 ? 9.577 -11.030 -16.736 1.00 97.25 91 GLN A N 1
ATOM 730 C CA . GLN A 1 91 ? 9.481 -12.442 -16.375 1.00 97.25 91 GLN A CA 1
ATOM 731 C C . GLN A 1 91 ? 9.945 -12.630 -14.929 1.00 97.25 91 GLN A C 1
ATOM 733 O O . GLN A 1 91 ? 10.947 -12.040 -14.512 1.00 97.25 91 GLN A O 1
ATOM 738 N N . HIS A 1 92 ? 9.255 -13.486 -14.173 1.00 96.44 92 HIS A N 1
ATOM 739 C CA . HIS A 1 92 ? 9.636 -13.797 -12.793 1.00 96.44 92 HIS A CA 1
ATOM 740 C C . HIS A 1 92 ? 11.098 -14.248 -12.709 1.00 96.44 92 HIS A C 1
ATOM 742 O O . HIS A 1 92 ? 11.558 -15.074 -13.501 1.00 96.44 92 HIS A O 1
ATOM 748 N N . ASN A 1 93 ? 11.827 -13.720 -11.723 1.00 93.38 93 ASN A N 1
ATOM 749 C CA . ASN A 1 93 ? 13.245 -14.001 -11.474 1.00 93.38 93 ASN A CA 1
ATOM 750 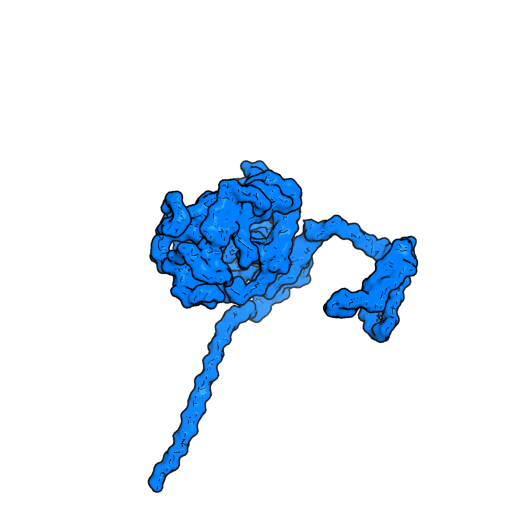C C . ASN A 1 93 ? 14.196 -13.636 -12.627 1.00 93.38 93 ASN A C 1
ATOM 752 O O . ASN A 1 93 ? 15.329 -14.119 -12.673 1.00 93.38 93 ASN A O 1
ATOM 756 N N . GLN A 1 94 ? 13.772 -12.767 -13.546 1.00 93.06 94 GLN A N 1
ATOM 757 C CA . GLN A 1 94 ? 14.618 -12.229 -14.607 1.00 93.06 94 GLN A CA 1
ATOM 758 C C . GLN A 1 94 ? 14.664 -10.709 -14.530 1.00 93.06 94 GLN A C 1
ATOM 760 O O . GLN A 1 94 ? 13.646 -10.071 -14.315 1.00 93.06 94 GLN A O 1
ATOM 765 N N . ARG A 1 95 ? 15.839 -10.109 -14.763 1.00 90.44 95 ARG A N 1
ATOM 766 C CA . ARG A 1 95 ? 16.011 -8.645 -14.699 1.00 90.44 95 ARG A CA 1
ATOM 767 C C . ARG A 1 95 ? 15.535 -8.077 -13.351 1.00 90.44 95 ARG A C 1
ATOM 769 O O . ARG A 1 95 ? 14.814 -7.089 -13.306 1.00 90.44 95 ARG A O 1
ATOM 776 N N . ASN A 1 96 ? 15.955 -8.702 -12.254 1.00 87.44 96 ASN A N 1
ATOM 777 C CA . ASN A 1 96 ? 15.853 -8.130 -10.916 1.00 87.44 96 ASN A CA 1
ATOM 778 C C . ASN A 1 96 ? 17.138 -7.348 -10.598 1.00 87.44 96 ASN A C 1
ATOM 780 O O . ASN A 1 96 ? 18.246 -7.875 -10.715 1.00 87.44 96 ASN A O 1
ATOM 784 N N . CYS A 1 97 ? 17.028 -6.069 -10.236 1.00 85.00 97 CYS A N 1
ATOM 785 C CA . CYS A 1 97 ? 18.211 -5.235 -9.996 1.00 85.00 97 CYS A CA 1
ATOM 786 C C . CYS A 1 97 ? 17.947 -4.065 -9.032 1.00 85.00 97 CYS A C 1
ATOM 788 O O . CYS A 1 97 ? 16.854 -3.925 -8.492 1.00 85.00 97 CYS A O 1
ATOM 790 N N . GLY A 1 98 ? 18.988 -3.265 -8.766 1.00 82.88 98 GLY A N 1
ATOM 791 C CA . GLY A 1 98 ? 18.930 -2.093 -7.883 1.00 82.88 98 GLY A CA 1
ATOM 792 C C . GLY A 1 98 ? 19.377 -0.772 -8.521 1.00 82.88 98 GLY A C 1
ATOM 793 O O . GLY A 1 98 ? 19.422 0.233 -7.823 1.00 82.88 98 GLY A O 1
ATOM 794 N N . ASN A 1 99 ? 19.742 -0.771 -9.809 1.00 87.38 99 ASN A N 1
ATOM 795 C CA . ASN A 1 99 ? 20.205 0.412 -10.542 1.00 87.38 99 ASN A CA 1
ATOM 796 C C . ASN A 1 99 ? 19.431 0.526 -11.859 1.00 87.38 99 ASN A C 1
ATOM 798 O O . ASN A 1 99 ? 19.406 -0.438 -12.621 1.00 87.38 99 ASN A O 1
ATOM 802 N N . TYR A 1 100 ? 18.860 1.696 -12.136 1.00 92.06 100 TYR A N 1
ATOM 803 C CA . TYR A 1 100 ? 17.924 1.911 -13.246 1.00 92.06 100 TYR A CA 1
ATOM 804 C C . TYR A 1 100 ? 18.205 3.264 -13.906 1.00 92.06 100 TYR A C 1
ATOM 806 O O . TYR A 1 100 ? 18.456 4.252 -13.213 1.00 92.06 100 TYR A O 1
ATOM 814 N N . ASN A 1 101 ? 18.160 3.311 -15.235 1.00 93.31 101 ASN A N 1
ATOM 815 C CA . ASN A 1 101 ? 18.348 4.511 -16.053 1.00 93.31 101 ASN A CA 1
ATOM 816 C C . ASN A 1 101 ? 17.043 4.956 -16.729 1.00 93.31 101 ASN A C 1
ATOM 818 O O . ASN A 1 101 ? 16.860 6.152 -16.962 1.00 93.31 101 ASN A O 1
ATOM 822 N N . SER A 1 102 ? 16.153 4.009 -17.019 1.00 96.50 102 SER A N 1
ATOM 823 C CA . SER A 1 102 ? 14.828 4.231 -17.603 1.00 96.50 102 SER A CA 1
ATOM 824 C C . SER A 1 102 ? 13.832 3.175 -17.129 1.00 96.50 102 SER A C 1
ATOM 826 O O . SER A 1 102 ? 14.226 2.147 -16.578 1.00 96.50 102 SER A O 1
ATOM 828 N N . GLU A 1 103 ? 12.545 3.431 -17.364 1.00 97.88 103 GLU A N 1
ATOM 829 C CA . GLU A 1 103 ? 11.510 2.391 -17.336 1.00 97.88 103 GLU A CA 1
ATOM 830 C C . GLU A 1 103 ? 11.889 1.218 -18.247 1.00 97.88 103 GLU A C 1
ATOM 832 O O . GLU A 1 103 ? 12.652 1.390 -19.205 1.00 97.88 103 GLU A O 1
ATOM 837 N N . ASN A 1 104 ? 11.364 0.027 -17.947 1.00 97.06 104 ASN A N 1
ATOM 838 C CA . ASN A 1 104 ? 11.711 -1.211 -18.645 1.00 97.06 104 ASN A CA 1
ATOM 839 C C . ASN A 1 104 ? 13.205 -1.565 -18.556 1.00 97.06 104 ASN A C 1
ATOM 841 O O . ASN A 1 104 ? 13.756 -2.135 -19.497 1.00 97.06 104 ASN A O 1
ATOM 845 N N . ASP A 1 105 ? 13.899 -1.241 -17.464 1.00 95.44 105 ASP A N 1
ATOM 846 C CA . ASP A 1 105 ? 15.276 -1.704 -17.236 1.00 95.44 105 ASP A CA 1
ATOM 847 C C . ASP A 1 105 ? 15.288 -3.022 -16.456 1.00 95.44 105 ASP A C 1
ATOM 849 O O . ASP A 1 105 ? 15.926 -4.007 -16.860 1.00 95.44 105 ASP A O 1
ATOM 853 N N . CYS A 1 106 ? 14.597 -3.037 -15.322 1.00 94.88 106 CYS A N 1
ATOM 854 C CA . CYS A 1 106 ? 14.538 -4.143 -14.383 1.00 94.88 106 CYS A CA 1
ATOM 855 C C . CYS A 1 106 ? 13.436 -3.850 -13.350 1.00 94.88 106 CYS A C 1
ATOM 857 O O . CYS A 1 106 ? 13.141 -2.684 -13.077 1.00 94.88 106 CYS A O 1
ATOM 859 N N . TYR A 1 107 ? 12.878 -4.884 -12.726 1.00 95.94 107 TYR A N 1
ATOM 860 C CA . TYR A 1 107 ? 11.947 -4.706 -11.611 1.00 95.94 107 TYR A CA 1
ATOM 861 C C . TYR A 1 107 ? 12.662 -4.863 -10.262 1.00 95.94 107 TYR A C 1
ATOM 863 O O . TYR A 1 107 ? 13.710 -5.515 -10.150 1.00 95.94 107 TYR A O 1
ATOM 871 N N . ASN A 1 108 ? 12.109 -4.251 -9.220 1.00 95.75 108 ASN A N 1
ATOM 872 C CA . ASN A 1 108 ? 12.575 -4.386 -7.843 1.00 95.75 108 ASN A CA 1
ATOM 873 C C . ASN A 1 108 ? 11.379 -4.459 -6.879 1.00 95.75 108 ASN A C 1
ATOM 875 O O . ASN A 1 108 ? 10.221 -4.489 -7.277 1.00 95.75 108 ASN A O 1
ATOM 879 N N . ARG A 1 109 ? 11.674 -4.540 -5.586 1.00 97.12 109 ARG A N 1
ATOM 880 C CA . ARG A 1 109 ? 10.709 -4.535 -4.492 1.00 97.12 109 ARG A CA 1
ATOM 881 C C . ARG A 1 109 ? 10.365 -3.092 -4.145 1.00 97.12 109 ARG A C 1
ATOM 883 O O . ARG A 1 109 ? 11.232 -2.349 -3.686 1.00 97.12 109 ARG A O 1
ATOM 890 N N . GLU A 1 110 ? 9.122 -2.714 -4.381 1.00 97.88 110 GLU A N 1
ATOM 891 C CA . GLU A 1 110 ? 8.545 -1.463 -3.913 1.00 97.88 110 GLU A CA 1
ATOM 892 C C . GLU A 1 110 ? 7.975 -1.653 -2.513 1.00 97.88 110 GLU A C 1
ATOM 894 O O . GLU A 1 110 ? 7.146 -2.531 -2.272 1.00 97.88 110 GLU A O 1
ATOM 899 N N . HIS A 1 111 ? 8.422 -0.808 -1.588 1.00 98.56 111 HIS A N 1
ATOM 900 C CA . HIS A 1 111 ? 7.883 -0.739 -0.236 1.00 98.56 111 HIS A CA 1
ATOM 901 C C . HIS A 1 111 ? 6.793 0.321 -0.214 1.00 98.56 111 HIS A C 1
ATOM 903 O O . HIS A 1 111 ? 7.079 1.514 -0.084 1.00 98.56 111 HIS A O 1
ATOM 909 N N . VAL A 1 112 ? 5.530 -0.106 -0.308 1.00 98.62 112 VAL A N 1
ATOM 910 C CA . VAL A 1 112 ? 4.385 0.817 -0.387 1.00 98.62 112 VAL A CA 1
ATOM 911 C C . VAL A 1 112 ? 4.387 1.797 0.798 1.00 98.62 112 VAL A C 1
ATOM 913 O O . VAL A 1 112 ? 4.214 3.001 0.603 1.00 98.62 112 VAL A O 1
ATOM 916 N N . PHE A 1 113 ? 4.707 1.337 2.014 1.00 98.56 113 PHE A N 1
ATOM 917 C CA . PHE A 1 113 ? 5.201 2.226 3.072 1.00 98.56 113 PHE A CA 1
ATOM 918 C C . PHE A 1 113 ? 6.742 2.287 3.026 1.00 98.56 113 PHE A C 1
ATOM 920 O O . PHE A 1 113 ? 7.363 1.240 3.204 1.00 98.56 113 PHE A O 1
ATOM 927 N N . PRO A 1 114 ? 7.379 3.455 2.795 1.00 98.19 114 PRO A N 1
ATOM 928 C CA . PRO A 1 114 ? 8.815 3.525 2.508 1.00 98.19 114 PRO A CA 1
ATOM 929 C C . PRO A 1 114 ? 9.710 2.924 3.600 1.00 98.19 114 PRO A C 1
ATOM 931 O O . PRO A 1 114 ? 9.649 3.332 4.760 1.00 98.19 114 PRO A O 1
ATOM 934 N N . GLN A 1 115 ? 10.619 2.022 3.210 1.00 97.44 115 GLN A N 1
ATOM 935 C CA . GLN A 1 115 ? 11.527 1.338 4.147 1.00 97.44 115 GLN A CA 1
ATOM 936 C C . GLN A 1 115 ? 12.514 2.246 4.886 1.00 97.44 115 GLN A C 1
ATOM 938 O O . GLN A 1 115 ? 13.014 1.864 5.945 1.00 97.44 115 GLN A O 1
ATOM 943 N N . GLY A 1 116 ? 12.763 3.450 4.358 1.00 96.62 116 GLY A N 1
ATOM 944 C CA . GLY A 1 116 ? 13.591 4.460 5.016 1.00 96.62 116 GLY A CA 1
ATOM 945 C C . GLY A 1 116 ? 13.026 4.885 6.373 1.00 96.62 116 GLY A C 1
ATOM 946 O O . GLY A 1 116 ? 13.777 4.932 7.339 1.00 96.62 116 GLY A O 1
ATOM 947 N N . PHE A 1 117 ? 11.702 5.056 6.481 1.00 97.69 117 PHE A N 1
ATOM 948 C CA . PHE A 1 117 ? 11.059 5.547 7.707 1.00 97.69 117 PHE A CA 1
ATOM 949 C C . PHE A 1 117 ? 11.119 4.567 8.882 1.00 97.69 117 PHE A C 1
ATOM 951 O O . PHE A 1 117 ? 10.902 4.966 10.021 1.00 97.69 117 PHE A O 1
ATOM 958 N N . PHE A 1 118 ? 11.405 3.288 8.629 1.00 97.62 118 PHE A N 1
ATOM 959 C CA . PHE A 1 118 ? 11.555 2.264 9.667 1.00 97.62 118 PHE A CA 1
ATOM 960 C C . PHE A 1 118 ? 12.951 1.629 9.681 1.00 97.62 118 PHE A C 1
ATOM 962 O O . PHE A 1 118 ? 13.127 0.538 10.235 1.00 97.62 118 PHE A O 1
ATOM 969 N N . ASN A 1 119 ? 13.939 2.295 9.067 1.00 96.81 119 ASN A N 1
ATOM 970 C CA . ASN A 1 119 ? 15.340 1.873 9.005 1.00 96.81 119 ASN A CA 1
ATOM 971 C C . ASN A 1 119 ? 15.520 0.423 8.513 1.00 96.81 119 ASN A C 1
ATOM 973 O O . ASN A 1 119 ? 16.309 -0.348 9.058 1.00 96.81 119 ASN A O 1
ATOM 977 N N . GLU A 1 120 ? 14.729 0.023 7.512 1.00 97.75 120 GLU A N 1
ATOM 978 C CA . GLU A 1 120 ? 14.766 -1.315 6.905 1.00 97.75 120 GLU A CA 1
ATOM 979 C C . GLU A 1 120 ? 14.607 -2.483 7.905 1.00 97.75 120 GLU A C 1
ATOM 981 O O . GLU A 1 120 ? 15.004 -3.618 7.622 1.00 97.75 120 GLU A O 1
ATOM 986 N N . ASN A 1 121 ? 14.033 -2.225 9.082 1.00 97.88 121 ASN A N 1
ATOM 987 C CA . ASN A 1 121 ? 13.882 -3.224 10.130 1.00 97.88 121 ASN A CA 1
ATOM 988 C C . ASN A 1 121 ? 12.950 -4.374 9.713 1.00 97.88 121 ASN A C 1
ATOM 990 O O . ASN A 1 121 ? 11.913 -4.191 9.067 1.00 97.88 121 ASN A O 1
ATOM 994 N N . LEU A 1 122 ? 13.304 -5.584 10.145 1.00 97.25 122 LEU A N 1
ATOM 995 C CA . LEU A 1 122 ? 12.467 -6.773 10.001 1.00 97.25 122 LEU A CA 1
ATOM 996 C C . LEU A 1 122 ? 11.404 -6.830 11.116 1.00 97.25 122 LEU A C 1
ATOM 998 O O . LEU A 1 122 ? 11.658 -6.364 12.229 1.00 97.25 122 LEU A O 1
ATOM 1002 N N . PRO A 1 123 ? 10.213 -7.402 10.852 1.00 97.38 123 PRO A N 1
ATOM 1003 C CA . PRO A 1 123 ? 9.823 -8.084 9.613 1.00 97.38 123 PRO A CA 1
ATOM 1004 C C . PRO A 1 123 ? 9.199 -7.163 8.549 1.00 97.38 123 PRO A C 1
ATOM 1006 O O . PRO A 1 123 ? 8.803 -7.645 7.497 1.00 97.38 123 PRO A O 1
ATOM 1009 N N . MET A 1 124 ? 9.097 -5.850 8.789 1.00 98.25 124 MET A N 1
ATOM 1010 C CA . MET A 1 124 ? 8.467 -4.914 7.842 1.00 98.25 124 MET A CA 1
ATOM 1011 C C . MET A 1 124 ? 9.135 -4.960 6.476 1.00 98.25 124 MET A C 1
ATOM 1013 O O . MET A 1 124 ? 8.473 -5.108 5.460 1.00 98.25 124 MET A O 1
ATOM 1017 N N . ARG A 1 125 ? 10.466 -4.930 6.433 1.00 98.44 125 ARG A N 1
ATOM 1018 C CA . ARG A 1 125 ? 11.194 -4.919 5.162 1.00 98.44 125 ARG A CA 1
ATOM 1019 C C . ARG A 1 125 ? 10.831 -6.080 4.220 1.00 98.44 125 ARG A C 1
ATOM 1021 O O . ARG A 1 125 ? 10.999 -5.937 3.012 1.00 98.44 125 ARG A O 1
ATOM 1028 N N . SER A 1 126 ? 10.388 -7.219 4.748 1.00 98.44 126 SER A N 1
ATOM 1029 C CA . SER A 1 126 ? 10.127 -8.463 4.014 1.00 98.44 126 SER A CA 1
ATOM 1030 C C . SER A 1 126 ? 8.650 -8.874 3.981 1.00 98.44 126 SER A C 1
ATOM 1032 O O . SER A 1 126 ? 8.339 -9.976 3.526 1.00 98.44 126 SER A O 1
ATOM 1034 N N . ASP A 1 127 ? 7.729 -8.020 4.431 1.00 98.75 127 ASP A N 1
ATOM 1035 C CA . ASP A 1 127 ? 6.308 -8.365 4.474 1.00 98.75 127 ASP A CA 1
ATOM 1036 C C . ASP A 1 127 ? 5.623 -8.165 3.109 1.00 98.75 127 ASP A C 1
ATOM 1038 O O . ASP A 1 127 ? 5.275 -7.057 2.698 1.00 98.75 127 ASP A O 1
ATOM 1042 N N . ILE A 1 128 ? 5.352 -9.289 2.441 1.00 98.75 128 ILE A N 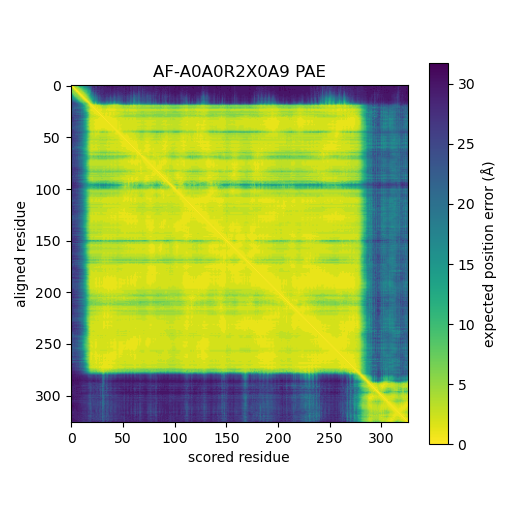1
ATOM 1043 C CA . ILE A 1 128 ? 4.686 -9.376 1.132 1.00 98.75 128 ILE A CA 1
ATOM 1044 C C . ILE A 1 128 ? 3.327 -8.664 1.053 1.00 98.75 128 ILE A C 1
ATOM 1046 O O . ILE A 1 128 ? 2.867 -8.360 -0.043 1.00 98.75 128 ILE A O 1
ATOM 1050 N N . HIS A 1 129 ? 2.645 -8.374 2.166 1.00 98.69 129 HIS A N 1
ATOM 1051 C CA . HIS A 1 129 ? 1.376 -7.639 2.120 1.00 98.69 129 HIS A CA 1
ATOM 1052 C C . HIS A 1 129 ? 1.543 -6.167 1.739 1.00 98.69 129 HIS A C 1
ATOM 1054 O O . HIS A 1 129 ? 0.558 -5.568 1.327 1.00 98.69 129 HIS A O 1
ATOM 1060 N N . HIS A 1 130 ? 2.744 -5.590 1.837 1.00 98.44 130 HIS A N 1
ATOM 1061 C CA . HIS A 1 130 ? 3.006 -4.216 1.378 1.00 98.44 130 HIS A CA 1
ATOM 1062 C C . HIS A 1 130 ? 4.290 -4.057 0.559 1.00 98.44 130 HIS A C 1
ATOM 1064 O O . HIS A 1 130 ? 4.570 -2.954 0.089 1.00 98.44 130 HIS A O 1
ATOM 1070 N N . VAL A 1 131 ? 5.089 -5.116 0.428 1.00 98.75 131 VAL A N 1
ATOM 1071 C CA . VAL A 1 131 ? 6.227 -5.135 -0.485 1.00 98.75 131 VAL A CA 1
ATOM 1072 C C . VAL A 1 131 ? 5.793 -5.854 -1.757 1.00 98.75 131 VAL A C 1
ATOM 1074 O O . VAL A 1 131 ? 5.434 -7.031 -1.708 1.00 98.75 131 VAL A O 1
ATOM 1077 N N . ILE A 1 132 ? 5.770 -5.120 -2.868 1.00 98.31 132 ILE A N 1
ATOM 1078 C CA . ILE A 1 132 ? 5.268 -5.575 -4.174 1.00 98.31 132 ILE A CA 1
ATOM 1079 C C . ILE A 1 132 ? 6.382 -5.518 -5.225 1.00 98.31 132 ILE A C 1
ATOM 1081 O O . ILE A 1 132 ? 7.323 -4.736 -5.068 1.00 98.31 132 ILE A O 1
ATOM 1085 N N . PRO A 1 133 ? 6.340 -6.342 -6.282 1.00 98.19 133 PRO A N 1
ATOM 1086 C CA . PRO A 1 133 ? 7.256 -6.193 -7.400 1.00 98.19 133 PRO A CA 1
ATOM 1087 C C . PRO A 1 133 ? 6.789 -5.059 -8.315 1.00 98.19 133 PRO A C 1
ATOM 1089 O O . PRO A 1 133 ? 5.640 -5.057 -8.748 1.00 98.19 133 PRO A O 1
ATOM 1092 N N . THR A 1 134 ? 7.674 -4.115 -8.627 1.00 98.06 134 THR A N 1
ATOM 1093 C CA . THR A 1 134 ? 7.382 -3.067 -9.610 1.00 98.06 134 THR A CA 1
ATOM 1094 C C . THR A 1 134 ? 8.598 -2.654 -10.424 1.00 98.06 134 THR A C 1
ATOM 1096 O O . THR A 1 134 ? 9.737 -2.945 -10.036 1.00 98.06 134 THR A O 1
ATOM 1099 N N . ASP A 1 135 ? 8.380 -1.954 -11.538 1.00 98.44 135 ASP A N 1
ATOM 1100 C CA . ASP A 1 135 ? 9.436 -1.307 -12.311 1.00 98.44 135 ASP A CA 1
ATOM 1101 C C . ASP A 1 135 ? 10.357 -0.487 -11.396 1.00 98.44 135 ASP A C 1
ATOM 1103 O O . ASP A 1 135 ? 9.927 0.371 -10.615 1.00 98.44 135 ASP A O 1
ATOM 1107 N N . GLY A 1 136 ? 11.658 -0.769 -11.484 1.00 97.75 136 GLY A N 1
ATOM 1108 C CA . GLY A 1 136 ? 12.654 -0.179 -10.603 1.00 97.75 136 GLY A CA 1
ATOM 1109 C C . GLY A 1 136 ? 12.832 1.324 -10.815 1.00 97.75 136 GLY A C 1
ATOM 1110 O O . GLY A 1 136 ? 13.085 2.050 -9.850 1.00 97.75 136 GLY A O 1
ATOM 1111 N N . TYR A 1 137 ? 12.665 1.814 -12.046 1.00 98.06 137 TYR A N 1
ATOM 1112 C CA . TYR A 1 137 ? 12.753 3.238 -12.342 1.00 98.06 137 TYR A CA 1
ATOM 1113 C C . TYR A 1 137 ? 11.524 3.980 -11.824 1.00 98.06 137 TYR A C 1
ATOM 1115 O O . TYR A 1 137 ? 11.692 4.994 -11.148 1.00 98.06 137 TYR A O 1
ATOM 1123 N N . VAL A 1 138 ? 10.306 3.472 -12.046 1.00 98.44 138 VAL A N 1
ATOM 1124 C CA . VAL A 1 138 ? 9.085 4.087 -11.494 1.00 98.44 138 VAL A CA 1
ATOM 1125 C C . VAL A 1 138 ? 9.111 4.077 -9.962 1.00 98.44 138 VAL A C 1
ATOM 1127 O O . VAL A 1 138 ? 8.828 5.106 -9.348 1.00 98.44 138 VAL A O 1
ATOM 1130 N N . ASN A 1 139 ? 9.554 2.980 -9.339 1.00 97.94 139 ASN A N 1
ATOM 1131 C CA . ASN A 1 139 ? 9.816 2.905 -7.896 1.00 97.94 139 ASN A CA 1
ATOM 1132 C C . ASN A 1 139 ? 10.820 3.988 -7.444 1.00 97.94 139 ASN A C 1
ATOM 1134 O O . ASN A 1 139 ? 10.551 4.766 -6.526 1.00 97.94 139 ASN A O 1
ATOM 1138 N N . TRP A 1 140 ? 11.942 4.147 -8.152 1.00 97.25 140 TRP A N 1
ATOM 1139 C CA . TRP A 1 140 ? 12.899 5.219 -7.865 1.00 97.25 140 TRP A CA 1
ATOM 1140 C C . TRP A 1 140 ? 12.290 6.627 -8.004 1.00 97.25 140 TRP A C 1
ATOM 1142 O O . TRP A 1 140 ? 12.559 7.493 -7.167 1.00 97.25 140 TRP A O 1
ATOM 1152 N N . ARG A 1 141 ? 11.437 6.864 -9.013 1.00 97.75 141 ARG A N 1
ATOM 1153 C CA . ARG A 1 141 ? 10.711 8.137 -9.195 1.00 97.75 141 ARG A CA 1
ATOM 1154 C C . ARG A 1 141 ? 9.700 8.383 -8.076 1.00 97.75 141 ARG A C 1
ATOM 1156 O O . ARG A 1 141 ? 9.558 9.531 -7.652 1.00 97.75 141 ARG A O 1
ATOM 1163 N N . ARG A 1 142 ? 9.031 7.333 -7.586 1.00 97.81 142 ARG A N 1
ATOM 1164 C CA . ARG A 1 142 ? 8.144 7.388 -6.415 1.00 97.81 142 ARG A CA 1
ATOM 1165 C C . ARG A 1 142 ? 8.913 7.813 -5.165 1.00 97.81 142 ARG A C 1
ATOM 1167 O O . ARG A 1 142 ? 8.381 8.578 -4.361 1.00 97.81 142 ARG A O 1
ATOM 1174 N N . SER A 1 143 ? 10.165 7.373 -5.018 1.00 96.88 143 SER A N 1
ATOM 1175 C CA . SER A 1 143 ? 11.041 7.740 -3.899 1.00 96.88 143 SER A CA 1
ATOM 1176 C C . SER A 1 143 ? 10.410 7.392 -2.537 1.00 96.88 143 SER A C 1
ATOM 1178 O O . SER A 1 143 ? 9.916 6.286 -2.345 1.00 96.88 143 SER A O 1
ATOM 1180 N N . ASN A 1 144 ? 10.422 8.310 -1.571 1.00 97.06 144 ASN A N 1
ATOM 1181 C CA . ASN A 1 144 ? 9.676 8.194 -0.319 1.00 97.06 144 ASN A CA 1
ATOM 1182 C C . ASN A 1 144 ? 8.413 9.071 -0.299 1.00 97.06 144 ASN A C 1
ATOM 1184 O O . ASN A 1 144 ? 7.878 9.325 0.780 1.00 97.06 144 ASN A O 1
ATOM 1188 N N . PHE A 1 145 ? 7.948 9.561 -1.456 1.00 98.44 145 PHE A N 1
ATOM 1189 C CA . PHE A 1 145 ? 6.766 10.414 -1.502 1.00 98.44 145 PHE A CA 1
ATOM 1190 C C . PHE A 1 145 ? 5.530 9.637 -1.023 1.00 98.44 145 PHE A C 1
ATOM 1192 O O . PHE A 1 145 ? 5.343 8.467 -1.401 1.00 98.44 145 PHE A O 1
ATOM 1199 N N . PRO A 1 146 ? 4.662 10.264 -0.207 1.00 98.25 146 PRO A N 1
ATOM 1200 C CA . PRO A 1 146 ? 3.396 9.657 0.138 1.00 98.25 146 PRO A CA 1
ATOM 1201 C C . PRO A 1 146 ? 2.521 9.587 -1.114 1.00 98.25 146 PRO A C 1
ATOM 1203 O O . PRO A 1 146 ? 2.705 10.331 -2.084 1.00 98.25 146 PRO A O 1
ATOM 1206 N N . PHE A 1 147 ? 1.554 8.679 -1.095 1.00 98.81 147 PHE A N 1
ATOM 1207 C CA . PHE A 1 147 ? 0.587 8.608 -2.177 1.00 98.81 147 PHE A CA 1
ATOM 1208 C C . PHE A 1 147 ? -0.382 9.801 -2.122 1.00 98.81 147 PHE A C 1
ATOM 1210 O O . PHE A 1 147 ? -0.667 10.339 -1.051 1.00 98.81 147 PHE A O 1
ATOM 1217 N N . GLY A 1 148 ? -0.878 10.246 -3.273 1.00 98.44 148 GLY A N 1
ATOM 1218 C CA . GLY A 1 148 ? -1.750 11.419 -3.363 1.00 98.44 148 GLY A CA 1
ATOM 1219 C C . GLY A 1 148 ? -2.358 11.605 -4.743 1.00 98.44 148 GLY A C 1
ATOM 1220 O O . GLY A 1 148 ? -2.230 10.742 -5.603 1.00 98.44 148 GLY A O 1
ATOM 1221 N N . GLU A 1 149 ? -3.039 12.733 -4.949 1.00 98.44 149 GLU A N 1
ATOM 1222 C CA . GLU A 1 149 ? -3.693 13.050 -6.227 1.00 98.44 149 GLU A CA 1
ATOM 1223 C C . GLU A 1 149 ? -3.017 14.240 -6.903 1.00 98.44 149 GLU A C 1
ATOM 1225 O O . GLU A 1 149 ? -2.852 15.307 -6.298 1.00 98.44 149 GLU A O 1
ATOM 1230 N N . VAL A 1 150 ? -2.661 14.070 -8.174 1.00 98.12 150 VAL A N 1
ATOM 1231 C CA . VAL A 1 150 ? -1.854 15.000 -8.957 1.00 98.12 150 VAL A CA 1
ATOM 1232 C C . VAL A 1 150 ? -2.665 15.524 -10.140 1.00 98.12 150 VAL A C 1
ATOM 1234 O O . VAL A 1 150 ? -2.881 14.840 -11.142 1.00 98.12 150 VAL A O 1
ATOM 1237 N N . SER A 1 151 ? -3.042 16.803 -10.079 1.00 91.31 151 SER A N 1
ATOM 1238 C CA . SER A 1 151 ? -3.643 17.480 -11.239 1.00 91.31 151 SER A CA 1
ATOM 1239 C C . SER A 1 151 ? -2.600 17.939 -12.259 1.00 91.31 151 SER A C 1
ATOM 1241 O O . SER A 1 151 ? -2.858 17.886 -13.456 1.00 91.31 151 SER A O 1
ATOM 1243 N N . ASN A 1 152 ? -1.423 18.380 -11.799 1.00 93.88 152 ASN A N 1
ATOM 1244 C CA . ASN A 1 152 ? -0.329 18.855 -12.651 1.00 93.88 152 ASN A CA 1
ATOM 1245 C C . ASN A 1 152 ? 0.929 18.038 -12.358 1.00 93.88 152 ASN A C 1
ATOM 1247 O O . ASN A 1 152 ? 1.579 18.238 -11.330 1.00 93.88 152 ASN A O 1
ATOM 1251 N N . ALA A 1 153 ? 1.250 17.107 -13.251 1.00 97.75 153 ALA A N 1
ATOM 1252 C CA . ALA A 1 153 ? 2.376 16.207 -13.068 1.00 97.75 153 ALA A CA 1
ATOM 1253 C C . ALA A 1 153 ? 3.703 16.884 -13.439 1.00 97.75 153 ALA A C 1
ATOM 1255 O O . ALA A 1 153 ? 3.815 17.504 -14.496 1.00 97.75 153 ALA A O 1
ATOM 1256 N N . SER A 1 154 ? 4.715 16.744 -12.584 1.00 98.12 154 SER A N 1
ATOM 1257 C CA . SER A 1 154 ? 6.108 17.047 -12.932 1.00 98.12 154 SER A CA 1
ATOM 1258 C C . SER A 1 154 ? 6.765 15.888 -13.685 1.00 98.12 154 SER A C 1
ATOM 1260 O O . SER A 1 154 ? 7.755 16.086 -14.390 1.00 98.12 154 SER A O 1
ATOM 1262 N N . TRP A 1 155 ? 6.207 14.683 -13.555 1.00 98.56 155 TRP A N 1
ATOM 1263 C CA . TRP A 1 155 ? 6.590 13.501 -14.312 1.00 98.56 155 TRP A CA 1
ATOM 1264 C C . TRP A 1 155 ? 5.427 12.511 -14.415 1.00 98.56 155 TRP A C 1
ATOM 1266 O O . TRP A 1 155 ? 4.582 12.439 -13.522 1.00 98.56 155 TRP A O 1
ATOM 1276 N N . THR A 1 156 ? 5.394 11.743 -15.499 1.00 98.62 156 THR A N 1
ATOM 1277 C CA . THR A 1 156 ? 4.406 10.693 -15.755 1.00 98.62 156 THR A CA 1
ATOM 1278 C C . THR A 1 156 ? 5.133 9.477 -16.319 1.00 98.62 156 THR A C 1
ATOM 1280 O O . THR A 1 156 ? 5.987 9.650 -17.187 1.00 98.62 156 THR A O 1
ATOM 1283 N N . SER A 1 157 ? 4.818 8.304 -15.777 1.00 98.50 157 SER A N 1
ATOM 1284 C CA . SER A 1 157 ? 5.297 7.002 -16.255 1.00 98.50 157 SER A CA 1
ATOM 1285 C C . SER A 1 157 ? 4.582 6.552 -17.525 1.00 98.50 157 SER A C 1
ATOM 1287 O O . SER A 1 157 ? 3.539 7.119 -17.872 1.00 98.50 157 SER A O 1
ATOM 1289 N N . ASP A 1 158 ? 5.078 5.498 -18.169 1.00 98.31 158 ASP A N 1
ATOM 1290 C CA . ASP A 1 158 ? 4.457 4.952 -19.378 1.00 98.31 158 ASP A CA 1
ATOM 1291 C C . ASP A 1 158 ? 3.043 4.401 -19.121 1.00 98.31 158 ASP A C 1
ATOM 1293 O O . ASP A 1 158 ? 2.171 4.543 -19.982 1.00 98.31 158 ASP A O 1
ATOM 1297 N N . ASN A 1 159 ? 2.767 3.860 -17.924 1.00 97.75 159 ASN A N 1
ATOM 1298 C CA . ASN A 1 159 ? 1.417 3.407 -17.558 1.00 97.75 159 ASN A CA 1
ATOM 1299 C C . ASN A 1 159 ? 0.486 4.542 -17.096 1.00 97.75 159 ASN A C 1
ATOM 1301 O O . ASN A 1 159 ? -0.720 4.349 -16.950 1.00 97.75 159 ASN A O 1
ATOM 1305 N N . GLY A 1 160 ? 1.017 5.752 -16.900 1.00 98.12 160 GLY A N 1
ATOM 1306 C CA . GLY A 1 160 ? 0.241 6.930 -16.515 1.00 98.12 160 GLY A CA 1
ATOM 1307 C C . GLY A 1 160 ? 0.247 7.264 -15.021 1.00 98.12 160 GLY A C 1
ATOM 1308 O O . GLY A 1 160 ? -0.409 8.237 -14.633 1.00 98.12 160 GLY A O 1
ATOM 1309 N N . SER A 1 161 ? 1.005 6.541 -14.190 1.00 98.56 161 SER A N 1
ATOM 1310 C CA . SER A 1 161 ? 1.323 6.976 -12.819 1.00 98.56 161 SER A CA 1
ATOM 1311 C C . SER A 1 161 ? 2.101 8.296 -12.835 1.00 98.56 161 SER A C 1
ATOM 1313 O O . SER A 1 161 ? 2.864 8.558 -13.767 1.00 98.56 161 SER A O 1
ATOM 1315 N N . LYS A 1 162 ? 1.920 9.153 -11.826 1.00 98.75 162 LYS A N 1
ATOM 1316 C CA . LYS A 1 162 ? 2.413 10.541 -11.823 1.00 98.75 162 LYS A CA 1
ATOM 1317 C C . LYS A 1 162 ? 3.183 10.881 -10.559 1.00 98.75 162 LYS A C 1
ATOM 1319 O O . LYS A 1 162 ? 2.840 10.434 -9.473 1.00 98.75 162 LYS A O 1
ATOM 1324 N N . VAL A 1 163 ? 4.138 11.794 -10.695 1.00 98.75 163 VAL A N 1
ATOM 1325 C CA . VAL A 1 163 ? 4.701 12.562 -9.576 1.00 98.75 163 VAL A CA 1
ATOM 1326 C C . VAL A 1 163 ? 4.295 14.020 -9.747 1.00 98.75 163 VAL A C 1
ATOM 1328 O O . VAL A 1 163 ? 4.329 14.554 -10.859 1.00 98.75 163 VAL A O 1
ATOM 1331 N N . GLY A 1 164 ? 3.907 14.681 -8.660 1.00 98.38 164 GLY A N 1
ATOM 1332 C CA . GLY A 1 164 ? 3.568 16.102 -8.683 1.00 98.38 164 GLY A CA 1
ATOM 1333 C C . GLY A 1 164 ? 3.071 16.619 -7.339 1.00 98.38 164 GLY A C 1
ATOM 1334 O O . GLY A 1 164 ? 3.116 15.921 -6.332 1.00 98.38 164 GLY A O 1
ATOM 1335 N N . THR A 1 165 ? 2.614 17.869 -7.312 1.00 97.81 165 THR A N 1
ATOM 1336 C CA . THR A 1 165 ? 2.079 18.486 -6.090 1.00 97.81 165 THR A CA 1
ATOM 1337 C C . THR A 1 165 ? 0.704 17.922 -5.757 1.00 97.81 165 THR A C 1
ATOM 1339 O O . THR A 1 165 ? -0.174 17.866 -6.622 1.00 97.81 165 THR A O 1
ATOM 1342 N N . ASN A 1 166 ? 0.502 17.567 -4.489 1.00 97.94 166 ASN A N 1
ATOM 1343 C CA . ASN A 1 166 ? -0.767 17.041 -4.019 1.00 97.94 166 ASN A CA 1
ATOM 1344 C C . ASN A 1 166 ? -1.901 18.064 -4.133 1.00 97.94 166 ASN A C 1
ATOM 1346 O O . ASN A 1 166 ? -1.775 19.233 -3.757 1.00 97.94 166 ASN A O 1
ATOM 1350 N N . THR A 1 167 ? -3.047 17.582 -4.594 1.00 96.50 167 THR A N 1
ATOM 1351 C CA . THR A 1 167 ? -4.272 18.373 -4.741 1.00 96.50 167 THR A CA 1
ATOM 1352 C C . THR A 1 167 ? -5.394 17.920 -3.816 1.00 96.50 167 THR A C 1
ATOM 1354 O O . THR A 1 167 ? -6.375 18.646 -3.646 1.00 96.50 167 THR A O 1
ATOM 1357 N N . PHE A 1 168 ? -5.231 16.771 -3.158 1.00 95.69 168 PHE A N 1
ATOM 1358 C CA . PHE A 1 168 ? -6.212 16.242 -2.227 1.00 95.69 168 PHE A CA 1
ATOM 1359 C C . PHE A 1 168 ? -6.043 16.839 -0.823 1.00 95.69 168 PHE A C 1
ATOM 1361 O O . PHE A 1 168 ? -4.988 16.715 -0.208 1.00 95.69 168 PHE A O 1
ATOM 1368 N N . ASP A 1 169 ? -7.112 17.421 -0.276 1.00 93.81 169 ASP A N 1
ATOM 1369 C CA . ASP A 1 169 ? -7.178 17.819 1.138 1.00 93.81 169 ASP A CA 1
ATOM 1370 C C . ASP A 1 169 ? -6.073 18.827 1.551 1.00 93.81 169 ASP A C 1
ATOM 1372 O O . ASP A 1 169 ? -5.699 19.717 0.773 1.00 93.81 169 ASP A O 1
ATOM 1376 N N . SER A 1 170 ? -5.597 18.766 2.797 1.00 91.56 170 SER A N 1
ATOM 1377 C CA . SER A 1 170 ? -4.731 19.774 3.407 1.00 91.56 170 SER A CA 1
ATOM 1378 C C . SER A 1 170 ? -3.249 19.646 3.062 1.00 91.56 170 SER A C 1
ATOM 1380 O O . SER A 1 170 ? -2.545 20.649 3.142 1.00 91.56 170 SER A O 1
ATOM 1382 N N . PHE A 1 171 ? -2.757 18.467 2.672 1.00 94.75 171 PHE A N 1
ATOM 1383 C CA . PHE A 1 171 ? -1.336 18.270 2.366 1.00 94.75 171 PHE A CA 1
ATOM 1384 C C . PHE A 1 171 ? -0.944 18.952 1.048 1.00 94.75 171 PHE A C 1
ATOM 1386 O O . PHE A 1 171 ? -1.682 18.864 0.065 1.00 94.75 171 PHE A O 1
ATOM 1393 N N . LYS A 1 172 ? 0.202 19.647 1.018 1.00 94.38 172 LYS A N 1
ATOM 1394 C CA . LYS A 1 172 ? 0.671 20.442 -0.140 1.00 94.38 172 LYS A CA 1
ATOM 1395 C C . LYS A 1 172 ? 2.058 20.048 -0.657 1.00 94.38 172 LYS A C 1
ATOM 1397 O O . LYS A 1 172 ? 2.597 20.751 -1.507 1.00 94.38 172 LYS A O 1
ATOM 1402 N N . GLY A 1 173 ? 2.622 18.946 -0.165 1.00 95.88 173 GLY A N 1
ATOM 1403 C CA . GLY A 1 173 ? 3.905 18.427 -0.635 1.00 95.88 173 GLY A CA 1
ATOM 1404 C C . GLY A 1 173 ? 3.808 17.668 -1.962 1.00 95.88 173 GLY A C 1
ATOM 1405 O O . GLY A 1 173 ? 2.743 17.569 -2.586 1.00 95.88 173 GLY A O 1
ATOM 1406 N N . THR A 1 174 ? 4.947 17.130 -2.390 1.00 98.06 174 THR A N 1
ATOM 1407 C CA . THR A 1 174 ? 5.049 16.228 -3.545 1.00 98.06 174 THR A CA 1
ATOM 1408 C C . THR A 1 174 ? 4.488 14.854 -3.191 1.00 98.06 174 THR A C 1
ATOM 1410 O O . THR A 1 174 ? 4.765 14.328 -2.116 1.00 98.06 174 THR A O 1
ATOM 1413 N N . VAL A 1 175 ? 3.714 14.272 -4.103 1.00 98.69 175 VAL A N 1
ATOM 1414 C CA . VAL A 1 175 ? 3.107 12.943 -3.977 1.00 98.69 175 VAL A CA 1
ATOM 1415 C C . VAL A 1 175 ? 3.327 12.120 -5.238 1.00 98.69 175 VAL A C 1
ATOM 1417 O O . VAL A 1 175 ? 3.599 12.663 -6.314 1.00 98.69 175 VAL A O 1
ATOM 1420 N N . PHE A 1 176 ? 3.156 10.810 -5.091 1.00 98.81 176 PHE A N 1
ATOM 1421 C CA . PHE A 1 176 ? 3.014 9.876 -6.200 1.00 98.81 176 PHE A CA 1
ATOM 1422 C C . PHE A 1 176 ? 1.542 9.459 -6.349 1.00 98.81 176 PHE A C 1
ATOM 1424 O O . PHE A 1 176 ? 0.890 9.092 -5.372 1.00 98.81 176 PHE A O 1
ATOM 1431 N N . GLU A 1 177 ? 1.009 9.509 -7.564 1.00 98.81 177 GLU A N 1
ATOM 1432 C CA . GLU A 1 177 ? -0.341 9.047 -7.893 1.00 98.81 177 GLU A CA 1
ATOM 1433 C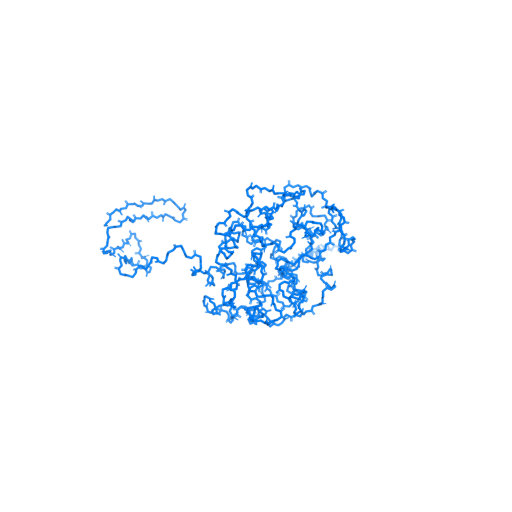 C . GLU A 1 177 ? -0.249 7.828 -8.825 1.00 98.81 177 GLU A C 1
ATOM 1435 O O . GLU A 1 177 ? 0.173 7.996 -9.970 1.00 98.81 177 GLU A O 1
ATOM 1440 N N . PRO A 1 178 ? -0.643 6.620 -8.383 1.00 98.69 178 PRO A N 1
ATOM 1441 C CA . PRO A 1 178 ? -0.747 5.456 -9.254 1.00 98.69 178 PRO A CA 1
ATOM 1442 C C . PRO A 1 178 ? -1.985 5.584 -10.153 1.00 98.69 178 PRO A C 1
ATOM 1444 O O . PRO A 1 178 ? -2.879 6.403 -9.898 1.00 98.69 178 PRO A O 1
ATOM 1447 N N . ILE A 1 179 ? -2.085 4.744 -11.183 1.00 98.56 179 ILE A N 1
ATOM 1448 C CA . ILE A 1 179 ? -3.322 4.645 -11.966 1.00 98.56 179 ILE A CA 1
ATOM 1449 C C . ILE A 1 179 ? -4.506 4.207 -11.094 1.00 98.56 179 ILE A C 1
ATOM 1451 O O . ILE A 1 179 ? -4.341 3.603 -10.035 1.00 98.56 179 ILE A O 1
ATOM 1455 N N . ASN A 1 180 ? -5.723 4.518 -11.545 1.00 98.56 180 ASN A N 1
ATOM 1456 C CA . ASN A 1 180 ? -6.928 4.314 -10.738 1.00 98.56 180 ASN A CA 1
ATOM 1457 C C . ASN A 1 180 ? -7.1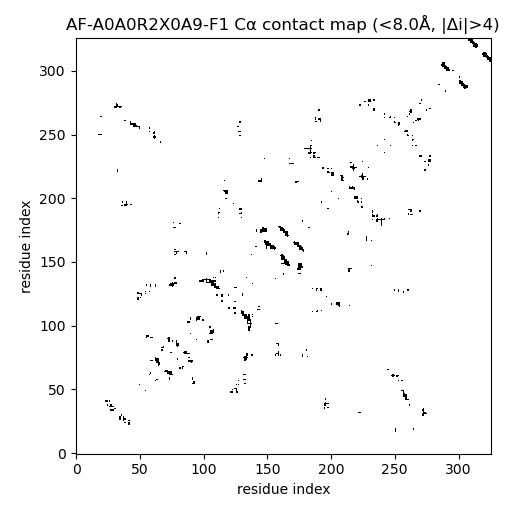82 2.852 -10.337 1.00 98.56 180 ASN A C 1
ATOM 1459 O O . ASN A 1 180 ? -7.751 2.650 -9.273 1.00 98.56 180 ASN A O 1
ATOM 1463 N N . GLU A 1 181 ? -6.742 1.886 -11.148 1.00 98.25 181 GLU A N 1
ATOM 1464 C CA . GLU A 1 181 ? -6.941 0.443 -10.928 1.00 98.25 181 GLU A CA 1
ATOM 1465 C C . GLU A 1 181 ? -6.265 -0.104 -9.662 1.00 98.25 181 GLU A C 1
ATOM 1467 O O . GLU A 1 181 ? -6.637 -1.162 -9.176 1.00 98.25 181 GLU A O 1
ATOM 1472 N N . PHE A 1 182 ? -5.251 0.587 -9.132 1.00 98.62 182 PHE A N 1
ATOM 1473 C CA . PHE A 1 182 ? -4.480 0.094 -7.982 1.00 98.62 182 PHE A CA 1
ATOM 1474 C C . PHE A 1 182 ? -4.589 0.976 -6.744 1.00 98.62 182 PHE A C 1
ATOM 1476 O O . PHE A 1 182 ? -3.894 0.759 -5.746 1.00 98.62 182 PHE A O 1
ATOM 1483 N N . LYS A 1 183 ? -5.430 2.011 -6.794 1.00 98.88 183 LYS A N 1
ATOM 1484 C CA . LYS A 1 183 ? -5.550 2.982 -5.703 1.00 98.88 183 LYS A CA 1
ATOM 1485 C C . LYS A 1 183 ? -6.115 2.336 -4.441 1.00 98.88 183 LYS A C 1
ATOM 1487 O O . LYS A 1 183 ? -5.608 2.583 -3.344 1.00 98.88 183 LYS A O 1
ATOM 1492 N N . GLY A 1 184 ? -7.146 1.513 -4.577 1.00 98.88 184 GLY A N 1
ATOM 1493 C CA . GLY A 1 184 ? -7.769 0.782 -3.477 1.00 98.88 184 GLY A CA 1
ATOM 1494 C C . GLY A 1 184 ? -6.824 -0.247 -2.874 1.00 98.88 184 GLY A C 1
ATOM 1495 O O . GLY A 1 184 ? -6.761 -0.392 -1.651 1.00 98.88 184 GLY A O 1
ATOM 1496 N N . ASP A 1 185 ? -6.028 -0.885 -3.719 1.00 98.81 185 ASP A N 1
ATOM 1497 C CA . ASP A 1 185 ? -5.076 -1.918 -3.329 1.00 98.81 185 ASP A CA 1
ATOM 1498 C C . ASP A 1 185 ? -3.960 -1.330 -2.480 1.00 98.81 185 ASP A C 1
ATOM 1500 O O . ASP A 1 185 ? -3.740 -1.756 -1.346 1.00 98.81 185 ASP A O 1
ATOM 1504 N N . ILE A 1 186 ? -3.329 -0.264 -2.976 1.00 98.94 186 ILE A N 1
ATOM 1505 C CA . ILE A 1 186 ? -2.335 0.515 -2.232 1.00 98.94 186 ILE A CA 1
ATOM 1506 C C . ILE A 1 186 ? -2.933 1.025 -0.916 1.00 98.94 186 ILE A C 1
ATOM 1508 O O . ILE A 1 186 ? -2.285 0.939 0.133 1.00 98.94 186 ILE A O 1
ATOM 1512 N N . ALA A 1 187 ? -4.189 1.486 -0.927 1.00 98.94 187 ALA A N 1
ATOM 1513 C CA . ALA A 1 187 ? -4.868 1.900 0.293 1.00 98.94 187 ALA A CA 1
ATOM 1514 C C . ALA A 1 187 ? -4.989 0.760 1.313 1.00 98.94 187 ALA A C 1
ATOM 1516 O O . ALA A 1 187 ? -4.636 0.940 2.481 1.00 98.94 187 ALA A O 1
ATOM 1517 N N . ARG A 1 188 ? -5.424 -0.432 0.893 1.00 98.94 188 ARG A N 1
ATOM 1518 C CA . ARG A 1 188 ? -5.546 -1.606 1.772 1.00 98.94 188 ARG A CA 1
ATOM 1519 C C . ARG A 1 188 ? -4.188 -2.142 2.233 1.00 98.94 188 ARG A C 1
ATOM 1521 O O . ARG A 1 188 ? -4.107 -2.630 3.361 1.00 98.94 188 ARG A O 1
ATOM 1528 N N . MET A 1 189 ? -3.121 -2.014 1.442 1.00 98.94 189 MET A N 1
ATOM 1529 C CA . MET A 1 189 ? -1.747 -2.349 1.858 1.00 98.94 189 MET A CA 1
ATOM 1530 C C . MET A 1 189 ? -1.234 -1.404 2.954 1.00 98.94 189 MET A C 1
ATOM 1532 O O . MET A 1 189 ? -0.657 -1.852 3.945 1.00 98.94 189 MET A O 1
ATOM 1536 N N . LEU A 1 190 ? -1.497 -0.100 2.832 1.00 98.94 190 LEU A N 1
ATOM 1537 C CA . LEU A 1 190 ? -1.106 0.897 3.837 1.00 98.94 190 LEU A CA 1
ATOM 1538 C C . LEU A 1 190 ? -1.935 0.789 5.120 1.00 98.94 190 LEU A C 1
ATOM 1540 O O . LEU A 1 190 ? -1.388 0.853 6.219 1.00 98.94 190 LEU A O 1
ATOM 1544 N N . LEU A 1 191 ? -3.248 0.570 5.012 1.00 98.94 191 LEU A N 1
ATOM 1545 C CA . LEU A 1 191 ? -4.113 0.346 6.178 1.00 98.94 191 LEU A CA 1
ATOM 1546 C C . LEU A 1 191 ? -3.727 -0.947 6.913 1.00 98.94 191 LEU A C 1
ATOM 1548 O O . LEU A 1 191 ? -3.706 -0.975 8.151 1.00 98.94 191 LEU A O 1
ATOM 1552 N N . TYR A 1 192 ? -3.351 -1.992 6.165 1.00 98.94 192 TYR A N 1
ATOM 1553 C CA . TYR A 1 192 ? -2.724 -3.189 6.719 1.00 98.94 192 TYR A CA 1
ATOM 1554 C C . TYR A 1 192 ? -1.441 -2.849 7.467 1.00 98.94 192 TYR A C 1
ATOM 1556 O O . TYR A 1 192 ? -1.333 -3.217 8.633 1.00 98.94 192 TYR A O 1
ATOM 1564 N N . PHE A 1 193 ? -0.515 -2.109 6.853 1.00 98.88 193 PHE A N 1
ATOM 1565 C CA . PHE A 1 193 ? 0.756 -1.737 7.475 1.00 98.88 193 PHE A CA 1
ATOM 1566 C C . PHE A 1 193 ? 0.537 -0.995 8.802 1.00 98.88 193 PHE A C 1
ATOM 1568 O O . PHE A 1 193 ? 1.077 -1.391 9.836 1.00 98.88 193 PHE A O 1
ATOM 1575 N N . ALA A 1 194 ? -0.357 -0.000 8.805 1.00 98.81 194 ALA A N 1
ATOM 1576 C CA . ALA A 1 194 ? -0.744 0.752 9.997 1.00 98.81 194 ALA A CA 1
ATOM 1577 C C . ALA A 1 194 ? -1.330 -0.113 11.119 1.00 98.81 194 ALA A C 1
ATOM 1579 O O . ALA A 1 194 ? -1.232 0.239 12.297 1.00 98.81 194 ALA A O 1
ATOM 1580 N N . THR A 1 195 ? -1.988 -1.214 10.758 1.00 98.81 195 THR A N 1
ATOM 1581 C CA . THR A 1 195 ? -2.591 -2.160 11.703 1.00 98.81 195 THR A CA 1
ATOM 1582 C C . THR A 1 195 ? -1.569 -3.178 12.183 1.00 98.81 195 THR A C 1
ATOM 1584 O O . THR A 1 195 ? -1.432 -3.386 13.382 1.00 98.81 195 THR A O 1
ATOM 1587 N N . ARG A 1 196 ? -0.814 -3.794 11.270 1.00 98.62 196 ARG A N 1
ATOM 1588 C CA . ARG A 1 196 ? 0.163 -4.847 11.560 1.00 98.62 196 ARG A CA 1
ATOM 1589 C C . ARG A 1 196 ? 1.302 -4.353 12.439 1.00 98.62 196 ARG A C 1
ATOM 1591 O O . ARG A 1 196 ? 1.754 -5.119 13.293 1.00 98.62 196 ARG A O 1
ATOM 1598 N N . TYR A 1 197 ? 1.743 -3.119 12.214 1.00 98.50 197 TYR A N 1
ATOM 1599 C CA . TYR A 1 197 ? 2.907 -2.513 12.862 1.00 98.50 197 TYR A CA 1
ATOM 1600 C C . TYR A 1 197 ? 2.531 -1.397 13.840 1.00 98.50 197 TYR A C 1
ATOM 1602 O O . TYR A 1 197 ? 3.315 -0.487 14.097 1.00 98.50 197 TYR A O 1
ATOM 1610 N N . GLU A 1 198 ? 1.306 -1.463 14.375 1.00 98.12 198 GLU A N 1
ATOM 1611 C CA . GLU A 1 198 ? 0.731 -0.470 15.283 1.00 98.12 198 GLU A CA 1
ATOM 1612 C C . GLU A 1 198 ? 1.678 -0.088 16.428 1.00 98.12 198 GLU A C 1
ATOM 1614 O O . GLU A 1 198 ? 1.865 1.095 16.673 1.00 98.12 198 GLU A O 1
ATOM 1619 N N . ASP A 1 199 ? 2.278 -1.050 17.136 1.00 97.19 199 ASP A N 1
ATOM 1620 C CA . ASP A 1 199 ? 3.151 -0.730 18.276 1.00 97.19 199 ASP A CA 1
ATOM 1621 C C . ASP A 1 199 ? 4.568 -0.338 17.823 1.00 97.19 199 ASP A C 1
ATOM 1623 O O . ASP A 1 199 ? 5.253 0.423 18.507 1.00 97.19 199 ASP A O 1
ATOM 1627 N N . GLU A 1 200 ? 5.008 -0.856 16.675 1.00 97.00 200 GLU A N 1
ATOM 1628 C CA . GLU A 1 200 ? 6.350 -0.676 16.130 1.00 97.00 200 GLU A CA 1
ATOM 1629 C C . GLU A 1 200 ? 6.622 0.773 15.691 1.00 97.00 200 GLU A C 1
ATOM 1631 O O . GLU A 1 200 ? 7.764 1.210 15.793 1.00 97.00 200 GLU A O 1
ATOM 1636 N N . VAL A 1 201 ? 5.594 1.545 15.318 1.00 96.75 201 VAL A N 1
ATOM 1637 C CA . VAL A 1 201 ? 5.720 2.971 14.938 1.00 96.75 201 VAL A CA 1
ATOM 1638 C C . VAL A 1 201 ? 6.249 3.876 16.056 1.00 96.75 201 VAL A C 1
ATOM 1640 O O . VAL A 1 201 ? 6.700 4.983 15.796 1.00 96.75 201 VAL A O 1
ATOM 1643 N N . LEU A 1 202 ? 6.185 3.428 17.315 1.00 95.00 202 LEU A N 1
ATOM 1644 C CA . LEU A 1 202 ? 6.719 4.163 18.470 1.00 95.00 202 LEU A CA 1
ATOM 1645 C C . LEU A 1 202 ? 8.158 3.752 18.819 1.00 95.00 202 LEU A C 1
ATOM 1647 O O . LEU A 1 202 ? 8.700 4.184 19.837 1.00 95.00 202 LEU A O 1
ATOM 1651 N N . ASN A 1 203 ? 8.766 2.864 18.032 1.00 95.19 203 ASN A N 1
ATOM 1652 C CA . ASN A 1 203 ? 10.141 2.446 18.238 1.00 95.19 203 ASN A CA 1
ATOM 1653 C C . ASN A 1 203 ? 11.097 3.574 17.830 1.00 95.19 203 ASN A C 1
ATOM 1655 O O . ASN A 1 203 ? 11.005 4.093 16.726 1.00 95.19 203 ASN A O 1
ATOM 1659 N N . SER A 1 204 ? 12.084 3.879 18.673 1.00 94.81 204 SER A N 1
ATOM 1660 C CA . SER A 1 204 ? 13.082 4.932 18.429 1.00 94.81 204 SER A CA 1
ATOM 1661 C C . SER A 1 204 ? 14.007 4.695 17.226 1.00 94.81 204 SER A C 1
ATOM 1663 O O . SER A 1 204 ? 14.882 5.511 16.966 1.00 94.81 204 SER A O 1
ATOM 1665 N N . SER A 1 205 ? 13.910 3.540 16.565 1.00 95.88 205 SER A N 1
ATOM 1666 C CA . SER A 1 205 ? 14.616 3.252 15.309 1.00 95.88 205 SER A CA 1
ATOM 1667 C C . SER A 1 205 ? 13.843 3.676 14.061 1.00 95.88 205 SER A C 1
ATOM 1669 O O . SER A 1 205 ? 14.397 3.592 12.968 1.00 95.88 205 SER A O 1
ATOM 1671 N N . TRP A 1 206 ? 12.580 4.076 14.207 1.00 97.31 206 TRP A N 1
ATOM 1672 C CA . TRP A 1 206 ? 11.834 4.725 13.139 1.00 97.31 206 TRP A CA 1
ATOM 1673 C C . TRP A 1 206 ? 12.143 6.213 13.136 1.00 97.31 206 TRP A C 1
ATOM 1675 O O . TRP A 1 206 ? 12.473 6.792 14.172 1.00 97.31 206 TRP A O 1
ATOM 1685 N N . ASP A 1 207 ? 11.999 6.819 11.969 1.00 96.56 207 ASP A N 1
ATOM 1686 C CA . ASP A 1 207 ? 12.045 8.263 11.849 1.00 96.56 207 ASP A CA 1
ATOM 1687 C C . ASP A 1 207 ? 10.863 8.887 12.604 1.00 96.56 207 ASP A C 1
ATOM 1689 O O . ASP A 1 207 ? 9.725 8.410 12.518 1.00 96.56 207 ASP A O 1
ATOM 1693 N N . ASP A 1 208 ? 11.119 9.996 13.301 1.00 95.00 208 ASP A N 1
ATOM 1694 C CA . ASP A 1 208 ? 10.057 10.788 13.918 1.00 95.00 208 ASP A CA 1
ATOM 1695 C C . ASP A 1 208 ? 9.037 11.234 12.856 1.00 95.00 208 ASP A C 1
ATOM 1697 O O . ASP A 1 208 ? 9.375 11.450 11.686 1.00 95.00 208 ASP A O 1
ATOM 1701 N N . HIS A 1 209 ? 7.773 11.398 13.251 1.00 92.88 209 HIS A N 1
ATOM 1702 C CA . HIS A 1 209 ? 6.677 11.720 12.323 1.00 92.88 209 HIS A CA 1
ATOM 1703 C C . HIS A 1 209 ? 6.882 13.020 11.517 1.00 92.88 209 HIS A C 1
ATOM 1705 O O . HIS A 1 209 ? 6.325 13.177 10.439 1.00 92.88 209 HIS A O 1
ATOM 1711 N N . ASP A 1 210 ? 7.713 13.927 12.024 1.00 92.12 210 ASP A N 1
ATOM 1712 C CA . ASP A 1 210 ? 8.022 15.259 11.509 1.00 92.12 210 ASP A CA 1
ATOM 1713 C C . ASP A 1 210 ? 9.455 15.360 10.955 1.00 92.12 210 ASP A C 1
ATOM 1715 O O . ASP A 1 210 ? 9.913 16.440 10.584 1.00 92.12 210 ASP A O 1
ATOM 1719 N N . SER A 1 211 ? 10.156 14.229 10.837 1.00 93.62 211 SER A N 1
ATOM 1720 C CA . SER A 1 211 ? 11.488 14.124 10.218 1.00 93.62 211 SER A CA 1
ATOM 1721 C C . SER A 1 211 ? 11.522 14.545 8.744 1.00 93.62 211 SER A C 1
ATOM 1723 O O . SER A 1 211 ? 12.574 14.915 8.219 1.00 93.62 211 SER A O 1
ATOM 1725 N N . SER A 1 212 ? 10.382 14.472 8.054 1.00 93.69 212 SER A N 1
ATOM 1726 C CA . SER A 1 212 ? 10.242 14.797 6.639 1.00 93.69 212 SER A CA 1
ATOM 1727 C C . SER A 1 212 ? 8.808 15.201 6.321 1.00 93.69 212 SER A C 1
ATOM 1729 O O . SER A 1 212 ? 7.868 14.571 6.793 1.00 93.69 212 SER A O 1
ATOM 1731 N N . GLU A 1 213 ? 8.630 16.178 5.429 1.00 92.25 213 GLU A N 1
ATOM 1732 C CA . GLU A 1 213 ? 7.309 16.533 4.888 1.00 92.25 213 GLU A CA 1
ATOM 1733 C C . GLU A 1 213 ? 6.627 15.357 4.168 1.00 92.25 213 GLU A C 1
ATOM 1735 O O . GLU A 1 213 ? 5.403 15.313 4.082 1.00 92.25 213 GLU A O 1
ATOM 1740 N N . SER A 1 214 ? 7.404 14.400 3.650 1.00 93.94 214 SER A N 1
ATOM 1741 C CA . SER A 1 214 ? 6.886 13.205 2.976 1.00 93.94 214 SER A CA 1
ATOM 1742 C C . SER A 1 214 ? 6.398 12.123 3.944 1.00 93.94 214 SER A C 1
ATOM 1744 O O . SER A 1 214 ? 5.789 11.153 3.496 1.00 93.94 214 SER A O 1
ATOM 1746 N N . ASN A 1 215 ? 6.682 12.239 5.244 1.00 96.50 215 ASN A N 1
ATOM 1747 C CA . ASN A 1 215 ? 6.306 11.230 6.226 1.00 96.50 215 ASN A CA 1
ATOM 1748 C C . ASN A 1 215 ? 4.810 11.374 6.574 1.00 96.50 215 ASN A C 1
ATOM 1750 O O . ASN A 1 215 ? 4.410 12.394 7.131 1.00 96.50 215 ASN A O 1
ATOM 1754 N N . PRO A 1 216 ? 3.948 10.388 6.254 1.00 96.75 216 PRO A N 1
ATOM 1755 C CA . PRO A 1 216 ? 2.514 10.509 6.492 1.00 96.75 216 PRO A CA 1
ATOM 1756 C C . PRO A 1 216 ? 2.107 10.088 7.912 1.00 96.75 216 PRO A C 1
ATOM 1758 O O . PRO A 1 216 ? 0.911 9.952 8.172 1.00 96.75 216 PRO A O 1
ATOM 1761 N N . LEU A 1 217 ? 3.055 9.789 8.807 1.00 97.81 217 LEU A N 1
ATOM 1762 C CA . LEU A 1 217 ? 2.769 9.387 10.184 1.00 97.81 217 LEU A CA 1
ATOM 1763 C C . LEU A 1 217 ? 2.230 10.559 11.011 1.00 97.81 217 LEU A C 1
ATOM 1765 O O . LEU A 1 217 ? 2.624 11.697 10.806 1.00 97.81 217 LEU A O 1
ATOM 1769 N N . ASN A 1 218 ? 1.374 10.275 11.996 1.00 96.00 218 ASN A N 1
ATOM 1770 C CA . ASN A 1 218 ? 0.844 11.304 12.906 1.00 96.00 218 ASN A CA 1
ATOM 1771 C C . ASN A 1 218 ? 1.453 11.273 14.321 1.00 96.00 218 ASN A C 1
ATOM 1773 O O . ASN A 1 218 ? 0.935 11.917 15.233 1.00 96.00 218 ASN A O 1
ATOM 1777 N N . GLY A 1 219 ? 2.481 10.450 14.541 1.00 94.00 219 GLY A N 1
ATOM 1778 C CA . GLY A 1 219 ? 3.136 10.304 15.846 1.00 94.00 219 GLY A CA 1
ATOM 1779 C C . GLY A 1 219 ? 2.349 9.495 16.889 1.00 94.00 219 GLY A C 1
ATOM 1780 O O . GLY A 1 219 ? 2.726 9.466 18.059 1.00 94.00 219 GLY A O 1
ATOM 1781 N N . SER A 1 220 ? 1.257 8.819 16.512 1.00 96.56 220 SER A N 1
ATOM 1782 C CA . SER A 1 220 ? 0.471 7.975 17.422 1.00 96.56 220 SER A CA 1
ATOM 1783 C C . SER A 1 220 ? 0.231 6.588 16.849 1.00 96.56 220 SER A C 1
ATOM 1785 O O . SER A 1 220 ? -0.239 6.448 15.726 1.00 96.56 220 SER A O 1
ATOM 1787 N N . LYS A 1 221 ? 0.396 5.545 17.668 1.00 97.12 221 LYS A N 1
ATOM 1788 C CA . LYS A 1 221 ? 0.058 4.173 17.261 1.00 97.12 221 LYS A CA 1
ATOM 1789 C C . LYS A 1 221 ? -1.404 3.958 16.874 1.00 97.12 221 LYS A C 1
ATOM 1791 O O . LYS A 1 221 ? -1.708 3.157 15.993 1.00 97.12 221 LYS A O 1
ATOM 1796 N N . ASN A 1 222 ? -2.322 4.677 17.520 1.00 95.19 222 ASN A N 1
ATOM 1797 C CA . ASN A 1 222 ? -3.754 4.454 17.342 1.00 95.19 222 ASN A CA 1
ATOM 1798 C C . ASN A 1 222 ? -4.185 4.843 15.923 1.00 95.19 222 ASN A C 1
ATOM 1800 O O . ASN A 1 222 ? -4.580 3.991 15.127 1.00 95.19 222 ASN A O 1
ATOM 1804 N N . GLN A 1 223 ? -4.039 6.123 15.582 1.00 97.00 223 GLN A N 1
ATOM 1805 C CA . GLN A 1 223 ? -4.408 6.622 14.261 1.00 97.00 223 GLN A CA 1
ATOM 1806 C C . GLN A 1 223 ? -3.368 6.249 13.192 1.00 97.00 223 GLN A C 1
ATOM 1808 O O . GLN A 1 223 ? -3.762 5.898 12.080 1.00 97.00 223 GLN A O 1
ATOM 1813 N N . PHE A 1 224 ? -2.081 6.217 13.559 1.00 98.38 224 PHE A N 1
ATOM 1814 C CA . PHE A 1 224 ? -0.919 5.866 12.736 1.00 98.38 224 PHE A CA 1
ATOM 1815 C C . PHE A 1 224 ? -0.564 6.907 11.676 1.00 98.38 224 PHE A C 1
ATOM 1817 O O . PHE A 1 224 ? 0.547 7.428 11.675 1.00 98.38 224 PHE A O 1
ATOM 1824 N N . TYR A 1 225 ? -1.514 7.243 10.807 1.00 98.50 225 TYR A N 1
ATOM 1825 C CA . TYR A 1 225 ? -1.323 8.209 9.733 1.00 98.50 225 TYR A CA 1
ATOM 1826 C C . TYR A 1 225 ? -2.005 9.544 10.007 1.00 98.50 225 TYR A C 1
ATOM 1828 O O . TYR A 1 225 ? -2.966 9.642 10.772 1.00 98.50 225 TYR A O 1
ATOM 1836 N N . GLU A 1 226 ? -1.532 10.586 9.341 1.00 97.62 226 GLU A N 1
ATOM 1837 C CA . GLU A 1 226 ? -2.168 11.892 9.321 1.00 97.62 226 GLU A CA 1
ATOM 1838 C C . GLU A 1 226 ? -3.610 11.819 8.809 1.00 97.62 226 GLU A C 1
ATOM 1840 O O . GLU A 1 226 ? -3.978 10.983 7.977 1.00 97.62 226 GLU A O 1
ATOM 1845 N N . SER A 1 227 ? -4.452 12.730 9.299 1.00 96.88 227 SER A N 1
ATOM 1846 C CA . SER A 1 227 ? -5.896 12.668 9.026 1.00 96.88 227 SER A CA 1
ATOM 1847 C C . SER A 1 227 ? -6.221 12.829 7.537 1.00 96.88 227 SER A C 1
ATOM 1849 O O . SER A 1 227 ? -7.146 12.190 7.036 1.00 96.88 227 SER A O 1
ATOM 1851 N N . TRP A 1 228 ? -5.457 13.663 6.822 1.00 96.38 228 TRP A N 1
ATOM 1852 C CA . TRP A 1 228 ? -5.604 13.835 5.373 1.00 96.38 228 TRP A CA 1
ATOM 1853 C C . TRP A 1 228 ? -5.292 12.534 4.626 1.00 96.38 228 TRP A C 1
ATOM 1855 O O . TRP A 1 228 ? -5.985 12.188 3.671 1.00 96.38 228 TRP A O 1
ATOM 1865 N N . TYR A 1 229 ? -4.295 11.783 5.100 1.00 98.56 229 TYR A N 1
ATOM 1866 C CA . TYR A 1 229 ? -3.867 10.550 4.460 1.00 98.56 229 TYR A CA 1
ATOM 1867 C C . TYR A 1 229 ? -4.902 9.453 4.684 1.00 98.56 229 TYR A C 1
ATOM 1869 O O . TYR A 1 229 ? -5.330 8.821 3.731 1.00 98.56 229 TYR A O 1
ATOM 1877 N N . ILE A 1 230 ? -5.439 9.309 5.900 1.00 98.50 230 ILE A N 1
ATOM 1878 C CA . ILE A 1 230 ? -6.546 8.371 6.167 1.00 98.50 230 ILE A CA 1
ATOM 1879 C C . ILE A 1 230 ? -7.764 8.671 5.286 1.00 98.50 230 ILE A C 1
ATOM 1881 O O . ILE A 1 230 ? -8.379 7.744 4.759 1.00 98.50 230 ILE A O 1
ATOM 1885 N N . ARG A 1 231 ? -8.106 9.951 5.083 1.00 98.19 231 ARG A N 1
ATOM 1886 C CA . ARG A 1 231 ? -9.204 10.339 4.182 1.00 98.19 231 ARG A CA 1
ATOM 1887 C C . ARG A 1 231 ? -8.910 9.992 2.723 1.00 98.19 231 ARG A C 1
ATOM 1889 O O . ARG A 1 231 ? -9.832 9.564 2.029 1.00 98.19 231 ARG A O 1
ATOM 1896 N N . LEU A 1 232 ? -7.659 10.121 2.277 1.00 98.69 232 LEU A N 1
ATOM 1897 C CA . LEU A 1 232 ? -7.229 9.686 0.947 1.00 98.69 232 LEU A CA 1
ATOM 1898 C C . LEU A 1 232 ? -7.354 8.165 0.800 1.00 98.69 232 LEU A C 1
ATOM 1900 O O . LEU A 1 232 ? -8.026 7.700 -0.116 1.00 98.69 232 LEU A O 1
ATOM 1904 N N . LEU A 1 233 ? -6.767 7.396 1.724 1.00 98.81 233 LEU A N 1
ATOM 1905 C CA . LEU A 1 233 ? -6.800 5.931 1.685 1.00 98.81 233 LEU A CA 1
ATOM 1906 C C . LEU A 1 233 ? -8.240 5.414 1.735 1.00 98.81 233 LEU A C 1
ATOM 1908 O O . LEU A 1 233 ? -8.599 4.520 0.979 1.00 98.81 233 LEU A O 1
ATOM 1912 N N . HIS A 1 234 ? -9.102 6.013 2.560 1.00 98.50 234 HIS A N 1
ATOM 1913 C CA . HIS A 1 234 ? -10.521 5.666 2.581 1.00 98.50 234 HIS A CA 1
ATOM 1914 C C . HIS A 1 234 ? -11.230 6.022 1.267 1.00 98.50 234 HIS A C 1
ATOM 1916 O O . HIS A 1 234 ? -12.009 5.218 0.762 1.00 98.50 234 HIS A O 1
ATOM 1922 N N . LYS A 1 235 ? -10.966 7.200 0.684 1.00 98.44 235 LYS A N 1
ATOM 1923 C CA . LYS A 1 235 ? -11.521 7.568 -0.628 1.00 98.44 235 LYS A CA 1
ATOM 1924 C C . LYS A 1 235 ? -11.146 6.525 -1.680 1.00 98.44 235 LYS A C 1
ATOM 1926 O O . LYS A 1 235 ? -12.029 6.037 -2.377 1.00 98.44 235 LYS A O 1
ATOM 1931 N N . TRP A 1 236 ? -9.868 6.175 -1.770 1.00 98.81 236 TRP A N 1
ATOM 1932 C CA . TRP A 1 236 ? -9.365 5.192 -2.727 1.00 98.81 236 TRP A CA 1
ATOM 1933 C C . TRP A 1 236 ? -9.935 3.798 -2.478 1.00 98.81 236 TRP A C 1
ATOM 1935 O O . TRP A 1 236 ? -10.434 3.181 -3.408 1.00 98.81 236 TRP A O 1
ATOM 1945 N N . HIS A 1 237 ? -9.989 3.359 -1.222 1.00 98.44 237 HIS A N 1
ATOM 1946 C CA . HIS A 1 237 ? -10.619 2.101 -0.822 1.00 98.44 237 HIS A CA 1
ATOM 1947 C C . HIS A 1 237 ? -12.088 1.976 -1.273 1.00 98.44 237 HIS A C 1
ATOM 1949 O O . HIS A 1 237 ? -12.533 0.882 -1.610 1.00 98.44 237 HIS A O 1
ATOM 1955 N N . ILE A 1 238 ? -12.849 3.078 -1.268 1.00 98.19 238 ILE A N 1
ATOM 1956 C CA . ILE A 1 238 ? -14.251 3.098 -1.716 1.00 98.19 238 ILE A CA 1
ATOM 1957 C C . ILE A 1 238 ? -14.367 3.191 -3.242 1.00 98.19 238 ILE A C 1
ATOM 1959 O O . ILE A 1 238 ? -15.275 2.600 -3.823 1.00 98.19 238 ILE A O 1
ATOM 1963 N N . GLN A 1 239 ? -13.497 3.972 -3.886 1.00 97.75 239 GLN A N 1
ATOM 1964 C CA . GLN A 1 239 ? -13.531 4.184 -5.337 1.00 97.75 239 GLN A CA 1
ATOM 1965 C C . GLN A 1 239 ? -13.013 2.985 -6.131 1.00 97.75 239 GLN A C 1
ATOM 1967 O O . GLN A 1 239 ? -13.452 2.787 -7.260 1.00 97.75 239 GLN A O 1
ATOM 1972 N N . ASP A 1 240 ? -12.130 2.201 -5.524 1.00 98.19 240 ASP A N 1
ATOM 1973 C CA . ASP A 1 240 ? -11.550 0.977 -6.063 1.00 98.19 240 ASP A CA 1
ATOM 1974 C C . ASP A 1 240 ? -11.766 -0.171 -5.046 1.00 98.19 240 ASP A C 1
ATOM 1976 O O . ASP A 1 240 ? -10.940 -0.411 -4.150 1.00 98.19 240 ASP A O 1
ATOM 1980 N N . PRO A 1 241 ? -12.960 -0.804 -5.069 1.00 98.31 241 PRO A N 1
ATOM 1981 C CA . PRO A 1 241 ? -13.324 -1.879 -4.148 1.00 98.31 241 PRO A CA 1
ATOM 1982 C C . PRO A 1 241 ? -12.449 -3.121 -4.317 1.00 98.31 241 PRO A C 1
ATOM 1984 O O . PRO A 1 241 ? -11.824 -3.314 -5.351 1.00 98.31 241 PRO A O 1
ATOM 1987 N N . VAL A 1 242 ? -12.470 -4.009 -3.318 1.00 98.38 242 VAL A N 1
ATOM 1988 C CA . VAL A 1 242 ? -11.701 -5.259 -3.384 1.00 98.38 242 VAL A CA 1
ATOM 1989 C C . VAL A 1 242 ? -12.038 -6.055 -4.640 1.00 98.38 242 VAL A C 1
ATOM 1991 O O . VAL A 1 242 ? -13.205 -6.380 -4.880 1.00 98.38 242 VAL A O 1
ATOM 1994 N N . ASN A 1 243 ? -11.004 -6.413 -5.400 1.00 95.88 243 ASN A N 1
ATOM 1995 C CA . ASN A 1 243 ? -11.132 -7.183 -6.632 1.00 95.88 243 ASN A CA 1
ATOM 1996 C C . ASN A 1 243 ? -10.610 -8.628 -6.480 1.00 95.88 243 ASN A C 1
ATOM 1998 O O . ASN A 1 243 ? -10.060 -9.042 -5.455 1.00 95.88 243 ASN A O 1
ATOM 2002 N N . GLN A 1 244 ? -10.805 -9.436 -7.526 1.00 96.31 244 GLN A N 1
ATOM 2003 C CA . GLN A 1 244 ? -10.408 -10.846 -7.509 1.00 96.31 244 GLN A CA 1
ATOM 2004 C C . GLN A 1 244 ? -8.885 -11.029 -7.399 1.00 96.31 244 GLN A C 1
ATOM 2006 O O . GLN A 1 244 ? -8.441 -11.996 -6.770 1.00 96.31 244 GLN A O 1
ATOM 2011 N N . ARG A 1 245 ? -8.092 -10.114 -7.973 1.00 96.56 245 ARG A N 1
ATOM 2012 C CA . ARG A 1 245 ? -6.628 -10.157 -7.910 1.00 96.56 245 ARG A CA 1
ATOM 2013 C C . ARG A 1 245 ? -6.149 -10.034 -6.472 1.00 96.56 245 ARG A C 1
ATOM 2015 O O . ARG A 1 245 ? -5.347 -10.847 -6.022 1.00 96.56 245 ARG A O 1
ATOM 2022 N N . GLU A 1 246 ? -6.694 -9.087 -5.717 1.00 98.25 246 GLU A N 1
ATOM 2023 C CA . GLU A 1 246 ? -6.380 -8.915 -4.299 1.00 98.25 246 GLU A CA 1
ATOM 2024 C C . GLU A 1 246 ? -6.780 -10.110 -3.442 1.00 98.25 246 GLU A C 1
ATOM 2026 O O . GLU A 1 246 ? -6.016 -10.515 -2.569 1.00 98.25 246 GLU A O 1
ATOM 2031 N N . ILE A 1 247 ? -7.946 -10.710 -3.695 1.00 98.31 247 ILE A N 1
ATOM 2032 C CA . ILE A 1 247 ? -8.386 -11.908 -2.966 1.00 98.31 247 ILE A CA 1
ATOM 2033 C C . ILE A 1 247 ? -7.398 -13.058 -3.198 1.00 98.31 247 ILE A C 1
ATOM 2035 O O . ILE A 1 247 ? -6.991 -13.733 -2.247 1.00 98.31 247 ILE A O 1
ATOM 2039 N N . VAL A 1 248 ? -6.982 -13.287 -4.448 1.00 97.50 248 VAL A N 1
ATOM 2040 C CA . VAL A 1 248 ? -5.981 -14.314 -4.782 1.00 97.50 248 VAL A CA 1
ATOM 2041 C C . VAL A 1 248 ? -4.634 -13.979 -4.154 1.00 97.50 248 VAL A C 1
ATOM 2043 O O . VAL A 1 248 ? -4.058 -14.829 -3.475 1.00 97.50 248 VAL A O 1
ATOM 2046 N N . ARG A 1 249 ? -4.176 -12.733 -4.281 1.00 98.19 249 ARG A N 1
ATOM 2047 C CA . ARG A 1 249 ? -2.936 -12.258 -3.668 1.00 98.19 249 ARG A CA 1
ATOM 2048 C C . ARG A 1 249 ? -2.933 -12.463 -2.154 1.00 98.19 249 ARG A C 1
ATOM 2050 O O . ARG A 1 249 ? -1.966 -12.997 -1.622 1.00 98.19 249 ARG A O 1
ATOM 2057 N N . ASN A 1 250 ? -4.017 -12.117 -1.458 1.00 98.56 250 ASN A N 1
ATOM 2058 C CA . ASN A 1 250 ? -4.157 -12.286 -0.008 1.00 98.56 250 ASN A CA 1
ATOM 2059 C C . ASN A 1 250 ? -4.122 -13.769 0.403 1.00 98.56 250 ASN A C 1
ATOM 2061 O O . ASN A 1 250 ? -3.546 -14.135 1.428 1.00 98.56 250 ASN A O 1
ATOM 2065 N N . ASN A 1 251 ? -4.696 -14.646 -0.422 1.00 98.44 251 ASN A N 1
ATOM 2066 C CA . ASN A 1 251 ? -4.647 -16.090 -0.216 1.00 98.44 251 ASN A CA 1
ATOM 2067 C C . ASN A 1 251 ? -3.248 -16.678 -0.397 1.00 98.44 251 ASN A C 1
ATOM 2069 O O . ASN A 1 251 ? -2.826 -17.503 0.414 1.00 98.44 251 ASN A O 1
ATOM 2073 N N . GLU A 1 252 ? -2.529 -16.273 -1.440 1.00 98.19 252 GLU A N 1
ATOM 2074 C CA . GLU A 1 252 ? -1.157 -16.730 -1.668 1.00 98.19 252 GLU A CA 1
ATOM 2075 C C . GLU A 1 252 ? -0.191 -16.127 -0.637 1.00 98.19 252 GLU A C 1
ATOM 2077 O O . GLU A 1 252 ? 0.662 -16.840 -0.110 1.00 98.19 252 GLU A O 1
ATOM 2082 N N . ALA A 1 253 ? -0.400 -14.874 -0.227 1.00 98.38 253 ALA A N 1
ATOM 2083 C CA . ALA A 1 253 ? 0.339 -14.247 0.864 1.00 98.38 253 ALA A CA 1
ATOM 2084 C C . ALA A 1 253 ? 0.132 -14.994 2.193 1.00 98.38 253 ALA A C 1
ATOM 2086 O O . ALA A 1 253 ? 1.098 -15.246 2.913 1.00 98.38 253 ALA A O 1
ATOM 2087 N N . TYR A 1 254 ? -1.095 -15.441 2.488 1.00 98.19 254 TYR A N 1
ATOM 2088 C CA . TYR A 1 254 ? -1.367 -16.280 3.658 1.00 98.19 254 TYR A CA 1
ATOM 2089 C C . TYR A 1 254 ? -0.597 -17.602 3.625 1.00 98.19 254 TYR A C 1
ATOM 2091 O O . TYR A 1 254 ? -0.036 -18.011 4.638 1.00 98.19 254 TYR A O 1
ATOM 2099 N N . LYS A 1 255 ? -0.534 -18.266 2.466 1.00 97.56 255 LYS A N 1
ATOM 2100 C CA . LYS A 1 255 ? 0.255 -19.499 2.308 1.00 97.56 255 LYS A CA 1
ATOM 2101 C C . LYS A 1 255 ? 1.756 -19.240 2.449 1.00 97.56 255 LYS A C 1
ATOM 2103 O O . LYS A 1 255 ? 2.465 -20.098 2.963 1.00 97.56 255 LYS A O 1
ATOM 2108 N N . TYR A 1 256 ? 2.223 -18.079 1.995 1.00 98.12 256 TYR A N 1
ATOM 2109 C CA . TYR A 1 256 ? 3.632 -17.700 1.997 1.00 98.12 256 TYR A CA 1
ATOM 2110 C C . TYR A 1 256 ? 4.144 -17.294 3.388 1.00 98.12 256 TYR A C 1
ATOM 2112 O O . TYR A 1 256 ? 5.157 -17.820 3.843 1.00 98.12 256 TYR A O 1
ATOM 2120 N N . GLN A 1 257 ? 3.453 -16.385 4.085 1.00 97.94 257 GLN A N 1
ATOM 2121 C CA . GLN A 1 257 ? 3.911 -15.828 5.369 1.00 97.94 257 GLN A CA 1
ATOM 2122 C C . GLN A 1 257 ? 2.977 -16.097 6.560 1.00 97.94 257 GLN A C 1
ATOM 2124 O O . GLN A 1 257 ? 3.335 -15.760 7.677 1.00 97.94 257 GLN A O 1
ATOM 2129 N N . GLY A 1 258 ? 1.823 -16.746 6.386 1.00 97.38 258 GLY A N 1
ATOM 2130 C CA . GLY A 1 258 ? 1.002 -17.243 7.504 1.00 97.38 258 GLY A CA 1
ATOM 2131 C C . GLY A 1 258 ? -0.027 -16.265 8.085 1.00 97.38 258 GLY A C 1
ATOM 2132 O O . GLY A 1 258 ? -0.762 -16.621 9.009 1.00 97.38 258 GLY A O 1
ATOM 2133 N N . ASN A 1 259 ? -0.145 -15.057 7.538 1.00 98.31 259 ASN A N 1
ATOM 2134 C CA . ASN A 1 259 ? -1.110 -14.032 7.949 1.00 98.31 259 ASN A CA 1
ATOM 2135 C C . ASN A 1 259 ? -1.813 -13.382 6.752 1.00 98.31 259 ASN A C 1
ATOM 2137 O O . ASN A 1 259 ? -1.357 -13.476 5.613 1.00 98.31 259 ASN A O 1
ATOM 2141 N N . ARG A 1 260 ? -2.959 -1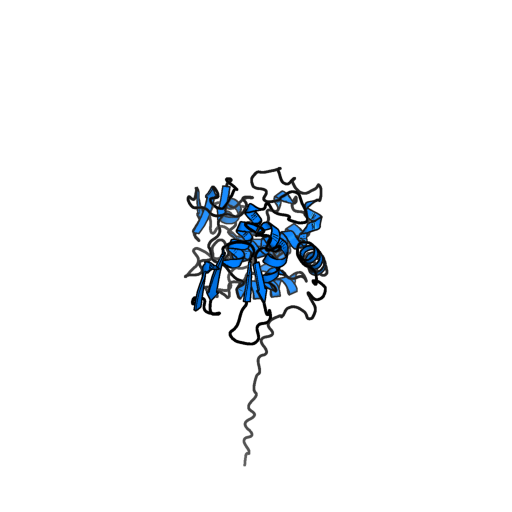2.749 7.018 1.00 98.31 260 ARG A N 1
ATOM 2142 C CA . ARG A 1 260 ? -3.855 -12.164 6.008 1.00 98.31 260 ARG A CA 1
ATOM 2143 C C . ARG A 1 260 ? -3.958 -10.652 6.165 1.00 98.31 260 ARG A C 1
ATOM 2145 O O . ARG A 1 260 ? -3.817 -10.147 7.278 1.00 98.31 260 ARG A O 1
ATOM 2152 N N . ASN A 1 261 ? -4.283 -9.950 5.085 1.00 98.69 261 ASN A N 1
ATOM 2153 C CA . ASN A 1 261 ? -4.705 -8.557 5.125 1.00 98.69 261 ASN A CA 1
ATOM 2154 C C . ASN A 1 261 ? -6.209 -8.475 5.472 1.00 98.69 261 ASN A C 1
ATOM 2156 O O . ASN A 1 261 ? -7.044 -8.823 4.631 1.00 98.69 261 ASN A O 1
ATOM 2160 N N . PRO A 1 262 ? -6.588 -7.984 6.673 1.00 98.62 262 PRO A N 1
ATOM 2161 C CA . PRO A 1 262 ? -7.989 -7.922 7.090 1.00 98.62 262 PRO A CA 1
ATOM 2162 C C . PRO A 1 262 ? -8.849 -7.004 6.231 1.00 98.62 262 PRO A C 1
ATOM 2164 O O . PRO A 1 262 ? -10.053 -7.193 6.188 1.00 98.62 262 PRO A O 1
ATOM 2167 N N . PHE A 1 263 ? -8.260 -6.022 5.551 1.00 98.88 263 PHE A N 1
ATOM 2168 C CA . PHE A 1 263 ? -9.004 -5.045 4.755 1.00 98.88 263 PHE A CA 1
ATOM 2169 C C . PHE A 1 263 ? -9.343 -5.548 3.351 1.00 98.88 263 PHE A C 1
ATOM 2171 O O . PHE A 1 263 ? -10.154 -4.924 2.671 1.00 98.88 263 PHE A O 1
ATOM 2178 N N . ILE A 1 264 ? -8.742 -6.667 2.934 1.00 98.75 264 ILE A N 1
ATOM 2179 C CA . ILE A 1 264 ? -9.155 -7.423 1.746 1.00 98.75 264 ILE A CA 1
ATOM 2180 C C . ILE A 1 264 ? -10.285 -8.390 2.122 1.00 98.75 264 ILE A C 1
ATOM 2182 O O . ILE A 1 264 ? -11.283 -8.483 1.417 1.00 98.75 264 ILE A O 1
ATOM 2186 N N . ASP A 1 265 ? -10.149 -9.085 3.255 1.00 98.31 265 ASP A N 1
ATOM 2187 C CA . ASP A 1 265 ? -11.137 -10.069 3.716 1.00 98.31 265 ASP A CA 1
ATOM 2188 C C . ASP A 1 265 ? -12.423 -9.424 4.275 1.00 98.31 265 ASP A C 1
ATOM 2190 O O . ASP A 1 265 ? -13.514 -9.959 4.088 1.00 98.31 265 ASP A O 1
ATOM 2194 N N . HIS A 1 266 ? -12.286 -8.276 4.943 1.00 97.94 266 HIS A N 1
ATOM 2195 C CA . HIS A 1 266 ? -13.347 -7.500 5.591 1.00 97.94 266 HIS A CA 1
ATOM 2196 C C . HIS A 1 266 ? -13.163 -5.989 5.329 1.00 97.94 266 HIS A C 1
ATOM 2198 O O . HIS A 1 266 ? -12.717 -5.241 6.212 1.00 97.94 266 HIS A O 1
ATOM 2204 N N . PRO A 1 267 ? -13.487 -5.504 4.113 1.00 98.12 267 PRO A N 1
ATOM 2205 C CA . PRO A 1 267 ? -13.370 -4.089 3.736 1.00 98.12 267 PRO A CA 1
ATOM 2206 C C . PRO A 1 267 ? -14.067 -3.124 4.707 1.00 98.12 267 PRO A C 1
ATOM 2208 O O . PRO A 1 267 ? -13.580 -2.027 4.982 1.00 98.12 267 PRO A O 1
ATOM 2211 N N . GLU A 1 268 ? -15.180 -3.550 5.306 1.00 97.25 268 GLU A N 1
ATOM 2212 C CA . GLU A 1 268 ? -15.960 -2.771 6.266 1.00 97.25 268 GLU A CA 1
ATOM 2213 C C . GLU A 1 268 ? -15.171 -2.355 7.519 1.00 97.25 268 GLU A C 1
ATOM 2215 O O . GLU A 1 268 ? -15.521 -1.361 8.165 1.00 97.25 268 GLU A O 1
ATOM 2220 N N . TYR A 1 269 ? -14.085 -3.061 7.860 1.00 98.56 269 TYR A N 1
ATOM 2221 C CA . TYR A 1 269 ? -13.246 -2.720 9.009 1.00 98.56 269 TYR A CA 1
ATOM 2222 C C . TYR A 1 269 ? -12.570 -1.356 8.875 1.00 98.56 269 TYR A C 1
ATOM 2224 O O . TYR A 1 269 ? -12.314 -0.716 9.897 1.00 98.56 269 TYR A O 1
ATOM 2232 N N . VAL A 1 270 ? -12.340 -0.856 7.655 1.00 97.94 270 VAL A N 1
ATOM 2233 C CA . VAL A 1 270 ? -11.758 0.481 7.453 1.00 97.94 270 VAL A CA 1
ATOM 2234 C C . VAL A 1 270 ? -12.638 1.551 8.109 1.00 97.94 270 VAL A C 1
ATOM 2236 O O . VAL A 1 270 ? -12.164 2.344 8.927 1.00 97.94 270 VAL A O 1
ATOM 2239 N N . ALA A 1 271 ? -13.940 1.537 7.820 1.00 95.06 271 ALA A N 1
ATOM 2240 C CA . ALA A 1 271 ? -14.884 2.490 8.399 1.00 95.06 271 ALA A CA 1
ATOM 2241 C C . ALA A 1 271 ? -15.099 2.256 9.906 1.00 95.06 271 ALA A C 1
ATOM 2243 O O . ALA A 1 271 ? -15.240 3.217 10.662 1.00 95.06 271 ALA A O 1
ATOM 2244 N N . GLN A 1 272 ? -15.080 1.001 10.369 1.00 96.38 272 GLN A N 1
ATOM 2245 C CA . GLN A 1 272 ? -15.244 0.682 11.794 1.00 96.38 272 GLN A CA 1
ATOM 2246 C C . GLN A 1 272 ? -14.063 1.146 12.657 1.00 96.38 272 GLN A C 1
ATOM 2248 O O . GLN A 1 272 ? -14.263 1.483 13.825 1.00 96.38 272 GLN A O 1
ATOM 2253 N N . ILE A 1 273 ? -12.845 1.167 12.103 1.00 98.31 273 ILE A N 1
ATOM 2254 C CA . ILE A 1 273 ? -11.632 1.586 12.817 1.00 98.31 273 ILE A CA 1
ATOM 2255 C C . ILE A 1 273 ? -11.456 3.104 12.761 1.00 98.31 273 ILE A C 1
ATOM 2257 O O . ILE A 1 273 ? -11.296 3.740 13.804 1.00 98.31 273 ILE A O 1
ATOM 2261 N N . TRP A 1 274 ? -11.494 3.690 11.561 1.00 97.44 274 TRP A N 1
ATOM 2262 C CA . TRP A 1 274 ? -11.159 5.103 11.342 1.00 97.44 274 TRP A CA 1
ATOM 2263 C C . TRP A 1 274 ? -12.376 6.020 11.175 1.00 97.44 274 TRP A C 1
ATOM 2265 O O . TRP A 1 274 ? -12.205 7.206 10.897 1.00 97.44 274 TRP A O 1
ATOM 2275 N N . GLY A 1 275 ? -13.599 5.530 11.402 1.00 92.12 275 GLY A N 1
ATOM 2276 C CA . GLY A 1 275 ? -14.843 6.290 11.215 1.00 92.12 275 GLY A CA 1
ATOM 2277 C C . GLY A 1 275 ? -14.866 7.670 11.886 1.00 92.12 275 GLY A C 1
ATOM 2278 O O . GLY A 1 275 ? -15.392 8.620 11.312 1.00 92.12 275 GLY A O 1
ATOM 2279 N N . ASN A 1 276 ? -14.215 7.827 13.044 1.00 88.56 276 ASN A N 1
ATOM 2280 C CA . ASN A 1 276 ? -14.094 9.126 13.717 1.00 88.56 276 ASN A CA 1
ATOM 2281 C C . ASN A 1 276 ? -13.266 10.147 12.915 1.00 88.56 276 ASN A C 1
ATOM 2283 O O . ASN A 1 276 ? -13.636 11.314 12.861 1.00 88.56 276 ASN A O 1
ATOM 2287 N N . VAL A 1 277 ? -12.170 9.718 12.279 1.00 88.06 277 VAL A N 1
ATOM 2288 C CA . VAL A 1 277 ? -11.296 10.572 11.444 1.00 88.06 277 VAL A CA 1
ATOM 2289 C C . VAL A 1 277 ? -11.973 10.922 10.114 1.00 88.06 277 VAL A C 1
ATOM 2291 O O . VAL A 1 277 ? -11.727 11.980 9.532 1.00 88.06 277 VAL A O 1
ATOM 2294 N N . LEU A 1 278 ? -12.834 10.022 9.639 1.00 86.81 278 LEU A N 1
ATOM 2295 C CA . LEU A 1 278 ? -13.584 10.146 8.389 1.00 86.81 278 LEU A CA 1
ATOM 2296 C C . LEU A 1 278 ? -14.861 10.988 8.535 1.00 86.81 278 LEU A C 1
ATOM 2298 O O . LEU A 1 278 ? -15.433 11.418 7.533 1.00 86.81 278 LEU A O 1
ATOM 2302 N N . SER A 1 279 ? -15.311 11.236 9.766 1.00 76.69 279 SER A N 1
ATOM 2303 C CA . SER A 1 279 ? -16.480 12.066 10.044 1.00 76.69 279 SER A CA 1
ATOM 2304 C C . SER A 1 279 ? -16.194 13.534 9.718 1.00 76.69 279 SER A C 1
ATOM 2306 O O . SER A 1 279 ? -15.265 14.140 10.246 1.00 76.69 279 SER A O 1
ATOM 2308 N N . THR A 1 280 ? -17.014 14.137 8.858 1.00 61.34 280 THR A N 1
ATOM 2309 C CA . THR A 1 280 ? -16.884 15.553 8.462 1.00 61.34 280 THR A CA 1
ATOM 2310 C C . THR A 1 280 ? -17.604 16.519 9.412 1.00 61.34 280 THR A C 1
ATOM 2312 O O . THR A 1 280 ? -17.453 17.735 9.300 1.00 61.34 280 THR A O 1
ATOM 2315 N N . LYS A 1 281 ? -18.362 15.984 10.374 1.00 52.78 281 LYS A N 1
ATOM 2316 C CA . LYS A 1 281 ? -18.930 16.651 11.553 1.00 52.78 281 LYS A CA 1
ATOM 2317 C C . LYS A 1 281 ? -19.711 15.583 12.310 1.00 52.78 281 LYS A C 1
ATOM 2319 O O . LYS A 1 281 ? -20.612 14.977 11.734 1.00 52.78 281 LYS A O 1
ATOM 2324 N N . ILE A 1 282 ? -19.430 15.383 13.595 1.00 48.84 282 ILE A N 1
ATOM 2325 C CA . ILE A 1 282 ? -20.393 14.695 14.457 1.00 48.84 282 ILE A CA 1
ATOM 2326 C C . ILE A 1 282 ? -21.573 15.659 14.588 1.00 48.84 282 ILE A C 1
ATOM 2328 O O . ILE A 1 282 ? -21.503 16.655 15.303 1.00 48.84 282 ILE A O 1
ATOM 2332 N N . VAL A 1 283 ? -22.632 15.425 13.814 1.00 52.66 283 VAL A N 1
ATOM 2333 C CA . VAL A 1 283 ? -23.944 15.944 14.183 1.00 52.66 283 VAL A CA 1
ATOM 2334 C C . VAL A 1 283 ? -24.372 15.052 15.330 1.00 52.66 283 VAL A C 1
ATOM 2336 O O . VAL A 1 283 ? -24.824 13.931 15.099 1.00 52.66 283 VAL A O 1
ATOM 2339 N N . ASP A 1 284 ? -24.165 15.514 16.562 1.00 53.53 284 ASP A N 1
ATOM 2340 C CA . ASP A 1 284 ? -24.839 14.905 17.697 1.00 53.53 284 ASP A CA 1
ATOM 2341 C C . ASP A 1 284 ? -26.336 15.007 17.397 1.00 53.53 284 ASP A C 1
ATOM 2343 O O . ASP A 1 284 ? -26.952 16.066 17.505 1.00 53.53 284 ASP A O 1
ATOM 2347 N N . LEU A 1 285 ? -26.938 13.885 17.000 1.00 54.88 285 LEU A N 1
ATOM 2348 C CA . LEU A 1 285 ? -28.391 13.714 16.939 1.00 54.88 285 LEU A CA 1
ATOM 2349 C C . LEU A 1 285 ? -29.006 13.743 18.346 1.00 54.88 285 LEU A C 1
ATOM 2351 O O . LEU A 1 285 ? -30.172 13.378 18.518 1.00 54.88 285 LEU A O 1
ATOM 2355 N N . ASP A 1 286 ? -28.228 14.126 19.361 1.00 53.25 286 ASP A N 1
ATOM 2356 C CA . ASP A 1 286 ? -28.614 14.058 20.748 1.00 53.25 286 ASP A CA 1
ATOM 2357 C C . ASP A 1 286 ? -29.786 15.019 20.988 1.00 53.25 286 ASP A C 1
ATOM 2359 O O . ASP A 1 286 ? -29.670 16.239 21.078 1.00 53.25 286 ASP A O 1
ATOM 2363 N N . ASN A 1 287 ? -30.968 14.405 21.016 1.00 55.62 287 ASN A N 1
ATOM 2364 C CA . ASN A 1 287 ? -32.295 14.957 21.264 1.00 55.62 287 ASN A CA 1
ATOM 2365 C C . ASN A 1 287 ? -32.931 15.868 20.204 1.00 55.62 287 ASN A C 1
ATOM 2367 O O . ASN A 1 287 ? -34.111 16.188 20.376 1.00 55.62 287 ASN A O 1
ATOM 2371 N N . SER A 1 288 ? -32.254 16.205 19.104 1.00 66.06 288 SER A N 1
ATOM 2372 C CA . SER A 1 288 ? -32.832 17.093 18.083 1.00 66.06 288 SER A CA 1
ATOM 2373 C C . SER A 1 288 ? -33.736 16.402 17.066 1.00 66.06 288 SER A C 1
ATOM 2375 O O . SER A 1 288 ? -34.664 17.042 16.576 1.00 66.06 288 SER A O 1
ATOM 2377 N N . VAL A 1 289 ? -33.522 15.110 16.778 1.00 78.19 289 VAL A N 1
ATOM 2378 C CA . VAL A 1 289 ? -34.376 14.286 15.901 1.00 78.19 289 VAL A CA 1
ATOM 2379 C C . VAL A 1 289 ? -34.421 12.842 16.420 1.00 78.19 289 VAL A C 1
ATOM 2381 O O . VAL A 1 289 ? -33.396 12.180 16.535 1.00 78.19 289 VAL A O 1
ATOM 2384 N N . LYS A 1 290 ? -35.616 12.316 16.707 1.00 85.38 290 LYS A N 1
ATOM 2385 C CA . LYS A 1 290 ? -35.865 10.902 17.048 1.00 85.38 290 LYS A CA 1
ATOM 2386 C C . LYS A 1 290 ? -36.796 10.280 16.020 1.00 85.38 290 LYS A C 1
ATOM 2388 O O . LYS A 1 290 ? -37.821 10.877 15.707 1.00 85.38 290 LYS A O 1
ATOM 2393 N N . MET A 1 291 ? -36.472 9.077 15.553 1.00 87.19 291 MET A N 1
ATOM 2394 C CA . MET A 1 291 ? -37.261 8.322 14.578 1.00 87.19 291 MET A CA 1
ATOM 2395 C C . MET A 1 291 ? -37.761 7.013 15.198 1.00 87.19 291 MET A C 1
ATOM 2397 O O . MET A 1 291 ? -36.981 6.295 15.821 1.00 87.19 291 MET A O 1
ATOM 2401 N N . TYR A 1 292 ? -39.049 6.704 15.050 1.00 88.94 292 TYR A N 1
ATOM 2402 C CA . TYR A 1 292 ? -39.658 5.480 15.581 1.00 88.94 292 TYR A CA 1
ATOM 2403 C C . TYR A 1 292 ? -40.920 5.091 14.787 1.00 88.94 292 TYR A C 1
ATOM 2405 O O . TYR A 1 292 ? -41.535 5.959 14.174 1.00 88.94 292 TYR A O 1
ATOM 2413 N N . PRO A 1 293 ? -41.356 3.820 14.805 1.00 87.38 293 PRO A N 1
ATOM 2414 C CA . PRO A 1 293 ? -40.647 2.668 15.360 1.00 87.38 293 PRO A CA 1
ATOM 2415 C C . PRO A 1 293 ? -39.421 2.283 14.511 1.00 87.38 293 PRO A C 1
ATOM 2417 O O . PRO A 1 293 ? -39.405 2.461 13.296 1.00 87.38 293 PRO A O 1
ATOM 2420 N N . ASN A 1 294 ? -38.371 1.797 15.176 1.00 74.06 294 ASN A N 1
ATOM 2421 C CA . ASN A 1 294 ? -37.198 1.191 14.549 1.00 74.06 294 ASN A CA 1
ATOM 2422 C C . ASN A 1 294 ? -36.921 -0.145 15.269 1.00 74.06 294 ASN A C 1
ATOM 2424 O O . ASN A 1 294 ? -36.487 -0.095 16.423 1.00 74.06 294 ASN A O 1
ATOM 2428 N N . PRO A 1 295 ? -37.202 -1.309 14.655 1.00 76.81 295 PRO A N 1
ATOM 2429 C CA . PRO A 1 295 ? -37.650 -1.505 13.269 1.00 76.81 295 PRO A CA 1
ATOM 2430 C C . PRO A 1 295 ? -39.079 -0.999 13.029 1.00 76.81 295 PRO A C 1
ATOM 2432 O O . PRO A 1 295 ? -39.893 -1.005 13.950 1.00 76.81 295 PRO A O 1
ATOM 2435 N N . SER A 1 296 ? -39.393 -0.570 11.802 1.00 82.12 296 SER A N 1
ATOM 2436 C CA . SER A 1 296 ? -40.771 -0.221 11.435 1.00 82.12 296 SER A CA 1
ATOM 2437 C C . SER A 1 296 ? -41.503 -1.422 10.845 1.00 82.12 296 SER A C 1
ATOM 2439 O O . SER A 1 296 ? -41.045 -2.023 9.875 1.00 82.12 296 SER A O 1
ATOM 2441 N N . GLU A 1 297 ? -42.653 -1.758 11.427 1.00 76.25 297 GLU A N 1
ATOM 2442 C CA . GLU A 1 297 ? -43.580 -2.762 10.908 1.00 76.25 297 GLU A CA 1
ATOM 2443 C C . GLU A 1 297 ? -44.735 -2.042 10.193 1.00 76.25 297 GLU A C 1
ATOM 2445 O O . GLU A 1 297 ? -45.769 -1.732 10.784 1.00 76.25 297 GLU A O 1
ATOM 2450 N N . GLY A 1 298 ? -44.536 -1.706 8.914 1.00 81.50 298 GLY A N 1
ATOM 2451 C CA . GLY A 1 298 ? -45.559 -1.096 8.056 1.00 81.50 298 GLY A CA 1
ATOM 2452 C C . GLY A 1 298 ? -45.099 0.167 7.323 1.00 81.50 298 GLY A C 1
ATOM 2453 O O . GLY A 1 298 ? -43.912 0.395 7.120 1.00 81.50 298 GLY A O 1
ATOM 2454 N N . ASN A 1 299 ? -46.065 0.994 6.907 1.00 84.31 299 ASN A N 1
ATOM 2455 C CA . ASN A 1 299 ? -45.832 2.195 6.085 1.00 84.31 299 ASN A CA 1
ATOM 2456 C C . ASN A 1 299 ? -45.806 3.500 6.901 1.00 84.31 299 ASN A C 1
ATOM 2458 O O . ASN A 1 299 ? -45.982 4.583 6.344 1.00 84.31 299 ASN A O 1
ATOM 2462 N N . SER A 1 300 ? -45.625 3.399 8.218 1.00 84.62 300 SER A N 1
ATOM 2463 C CA . SER A 1 300 ? -45.655 4.541 9.130 1.00 84.62 300 SER A CA 1
ATOM 2464 C C . SER A 1 300 ? -44.295 4.733 9.785 1.00 84.62 300 SER A C 1
ATOM 2466 O O . SER A 1 300 ? -43.686 3.788 10.286 1.00 84.62 300 SER A O 1
ATOM 2468 N N . LEU A 1 301 ? -43.833 5.978 9.798 1.00 87.69 301 LEU A N 1
ATOM 2469 C CA . LEU A 1 301 ? -42.587 6.386 10.426 1.00 87.69 301 LEU A CA 1
ATOM 2470 C C . LEU A 1 301 ? -42.814 7.744 11.084 1.00 87.69 301 LEU A C 1
ATOM 2472 O O . LEU A 1 301 ? -43.301 8.676 10.445 1.00 87.69 301 LEU A O 1
ATOM 2476 N N . PHE A 1 302 ? -42.494 7.843 12.365 1.00 88.19 302 PHE A N 1
ATOM 2477 C CA . PHE A 1 302 ? -42.699 9.038 13.166 1.00 88.19 302 PHE A CA 1
ATOM 2478 C C . PHE A 1 302 ? -41.364 9.694 13.466 1.00 88.19 302 PHE A C 1
ATOM 2480 O O . PHE A 1 302 ? -40.389 9.025 13.809 1.00 88.19 302 PHE A O 1
ATOM 2487 N N . PHE A 1 303 ? -41.356 11.020 13.384 1.00 87.81 303 PHE A N 1
ATOM 2488 C CA . PHE A 1 303 ? -40.205 11.847 13.693 1.00 87.81 303 PHE A CA 1
ATOM 2489 C C . PHE A 1 303 ? -40.584 12.827 14.798 1.00 87.81 303 PHE A C 1
ATOM 2491 O O . PHE A 1 303 ? -41.619 13.487 14.730 1.00 87.81 303 PHE A O 1
ATOM 2498 N N . LYS A 1 304 ? -39.753 12.914 15.832 1.00 86.44 304 LYS A N 1
ATOM 2499 C CA . LYS A 1 304 ? -39.852 13.928 16.881 1.00 86.44 304 LYS A CA 1
ATOM 2500 C C . LYS A 1 304 ? -38.626 14.813 16.793 1.00 86.44 304 LYS A C 1
ATOM 2502 O O . LYS A 1 304 ? -37.525 14.295 16.946 1.00 86.44 304 LYS A O 1
ATOM 2507 N N . THR A 1 305 ? -38.815 16.110 16.576 1.00 85.31 305 THR A N 1
ATOM 2508 C CA . THR A 1 305 ? -37.704 17.047 16.382 1.00 85.31 305 THR A CA 1
ATOM 2509 C C . THR A 1 305 ? -37.803 18.238 17.328 1.00 85.31 305 THR A C 1
ATOM 2511 O O . THR A 1 305 ? -38.898 18.576 17.783 1.00 85.31 305 THR A O 1
ATOM 2514 N N . SER A 1 306 ? -36.666 18.845 17.672 1.00 83.38 306 SER A N 1
ATOM 2515 C CA . SER A 1 306 ? -36.608 20.121 18.407 1.00 83.38 306 SER A CA 1
ATOM 2516 C C . SER A 1 306 ? -36.295 21.315 17.504 1.00 83.38 306 SER A C 1
ATOM 2518 O O . SER A 1 306 ? -36.317 22.452 17.965 1.00 83.38 306 SER A O 1
ATOM 2520 N N . GLU A 1 307 ? -35.996 21.060 16.232 1.00 81.50 307 GLU A N 1
ATOM 2521 C CA . GLU A 1 307 ? -35.637 22.054 15.226 1.00 81.50 307 GLU A CA 1
ATOM 2522 C C . GLU A 1 307 ? -36.403 21.782 13.932 1.00 81.50 307 GLU A C 1
ATOM 2524 O O . GLU A 1 307 ? -36.842 20.655 13.678 1.00 81.50 307 GLU A O 1
ATOM 2529 N N . THR A 1 308 ? -36.554 22.817 13.106 1.00 87.00 308 THR A N 1
ATOM 2530 C CA . THR A 1 308 ? -37.172 22.675 11.789 1.00 87.00 308 THR A CA 1
ATOM 2531 C C . THR A 1 308 ? -36.248 21.895 10.866 1.00 87.00 308 THR A C 1
ATOM 2533 O O . THR A 1 308 ? -35.158 22.363 10.531 1.00 87.00 308 THR A O 1
ATOM 2536 N N . VAL A 1 309 ? -36.704 20.738 10.399 1.00 86.25 309 VAL A N 1
ATOM 2537 C CA . VAL A 1 309 ? -35.912 19.843 9.547 1.00 86.25 309 VAL A CA 1
ATOM 2538 C C . VAL A 1 309 ? -36.677 19.471 8.287 1.00 86.25 309 VAL A C 1
ATOM 2540 O O . VAL A 1 309 ? -37.899 19.567 8.218 1.00 86.25 309 VAL A O 1
ATOM 2543 N N . THR A 1 310 ? -35.950 19.044 7.256 1.00 90.94 310 THR A N 1
ATOM 2544 C CA . THR A 1 310 ? -36.551 18.431 6.066 1.00 90.94 310 THR A CA 1
ATOM 2545 C C . THR A 1 310 ? -36.266 16.940 6.100 1.00 90.94 310 THR A C 1
ATOM 2547 O O . THR A 1 310 ? -35.111 16.528 6.063 1.00 90.94 310 THR A O 1
ATOM 2550 N N . ILE A 1 311 ? -37.318 16.133 6.183 1.00 88.69 311 ILE A N 1
ATOM 2551 C CA . ILE A 1 311 ? -37.240 14.677 6.106 1.00 88.69 311 ILE A CA 1
ATOM 2552 C C . ILE A 1 311 ? -37.389 14.269 4.652 1.00 88.69 311 ILE A C 1
ATOM 2554 O O . ILE A 1 311 ? -38.392 14.600 4.021 1.00 88.69 311 ILE A O 1
ATOM 2558 N N . GLN A 1 312 ? -36.434 13.492 4.148 1.00 93.00 312 GLN A N 1
ATOM 2559 C CA . GLN A 1 312 ? -36.518 12.848 2.843 1.00 93.00 312 GLN A CA 1
ATOM 2560 C C . GLN A 1 312 ? -36.439 11.331 3.018 1.00 93.00 312 GLN A C 1
ATOM 2562 O O . GLN A 1 312 ? -35.520 10.825 3.659 1.00 93.00 312 GLN A O 1
ATOM 2567 N N . ILE A 1 313 ? -37.406 10.606 2.457 1.00 88.69 313 ILE A N 1
ATOM 2568 C CA . ILE A 1 313 ? -37.439 9.137 2.478 1.00 88.69 313 ILE A CA 1
ATOM 2569 C C . ILE A 1 313 ? -37.122 8.640 1.077 1.00 88.69 313 ILE A C 1
ATOM 2571 O O . ILE A 1 313 ? -37.740 9.086 0.110 1.00 88.69 313 ILE A O 1
ATOM 2575 N N . PHE A 1 314 ? -36.200 7.688 0.974 1.00 90.94 314 PHE A N 1
ATOM 2576 C CA . PHE A 1 314 ? -35.777 7.085 -0.284 1.00 90.94 314 PHE A CA 1
ATOM 2577 C C . PHE A 1 314 ? -36.063 5.581 -0.283 1.00 90.94 314 PHE A C 1
ATOM 2579 O O . PHE A 1 314 ? -36.025 4.925 0.755 1.00 90.94 314 PHE A O 1
ATOM 2586 N N . THR A 1 315 ? -36.350 5.028 -1.460 1.00 87.06 315 THR A N 1
ATOM 2587 C CA . THR A 1 315 ? -36.315 3.575 -1.685 1.00 87.06 315 THR A CA 1
ATOM 2588 C C . THR A 1 315 ? -34.879 3.059 -1.562 1.00 87.06 315 THR A C 1
ATOM 2590 O O . THR A 1 315 ? -33.929 3.824 -1.727 1.00 87.06 315 THR A O 1
ATOM 2593 N N . ILE A 1 316 ? -34.714 1.743 -1.412 1.00 84.25 316 ILE A N 1
ATOM 2594 C CA . ILE A 1 316 ? -33.396 1.083 -1.478 1.00 84.25 316 ILE A CA 1
ATOM 2595 C C . ILE A 1 316 ? -32.665 1.304 -2.816 1.00 84.25 316 ILE A C 1
ATOM 2597 O O . ILE A 1 316 ? -31.458 1.127 -2.891 1.00 84.25 316 ILE A O 1
ATOM 2601 N N . LEU A 1 317 ? -33.386 1.713 -3.866 1.00 87.88 317 LEU A N 1
ATOM 2602 C CA . LEU A 1 317 ? -32.838 2.056 -5.182 1.00 87.88 317 LEU A CA 1
ATOM 2603 C C . LEU A 1 317 ? -32.540 3.562 -5.325 1.00 87.88 317 LEU A C 1
ATOM 2605 O O . LEU A 1 317 ? -32.336 4.050 -6.431 1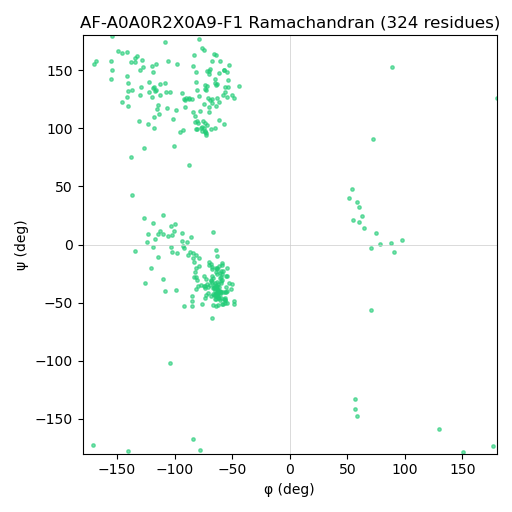.00 87.88 317 LEU A O 1
ATOM 2609 N N . GLY A 1 318 ? -32.596 4.333 -4.234 1.00 80.25 318 GLY A N 1
ATOM 2610 C CA . GLY A 1 318 ? -32.277 5.765 -4.225 1.00 80.25 318 GLY A CA 1
ATOM 2611 C C . GLY A 1 318 ? -33.373 6.690 -4.769 1.00 80.25 318 GLY A C 1
ATOM 2612 O O . GLY A 1 318 ? -33.206 7.906 -4.774 1.00 80.25 318 GLY A O 1
ATOM 2613 N N . LYS A 1 319 ? -34.531 6.168 -5.194 1.00 87.44 319 LYS A N 1
ATOM 2614 C CA . LYS A 1 319 ? -35.680 7.008 -5.584 1.00 87.44 319 LYS A CA 1
ATOM 2615 C C . LYS A 1 319 ? -36.311 7.677 -4.358 1.00 87.44 319 LYS A C 1
ATOM 2617 O O . LYS A 1 319 ? -36.735 6.967 -3.450 1.00 87.44 319 LYS A O 1
ATOM 2622 N N . GLN A 1 320 ? -36.452 9.004 -4.363 1.00 93.44 320 GLN A N 1
ATOM 2623 C CA . GLN A 1 320 ? -37.166 9.742 -3.312 1.00 93.44 320 GLN A CA 1
ATOM 2624 C C . GLN A 1 320 ? -38.671 9.417 -3.341 1.00 93.44 320 GLN A C 1
ATOM 2626 O O . GLN A 1 320 ? -39.326 9.563 -4.373 1.00 93.44 320 GLN A O 1
ATOM 2631 N N . ILE A 1 321 ? -39.211 8.982 -2.204 1.00 92.75 321 ILE A N 1
ATOM 2632 C CA . ILE A 1 321 ? -40.627 8.648 -1.985 1.00 92.75 321 ILE A CA 1
ATOM 2633 C C . ILE A 1 321 ? -41.358 9.813 -1.313 1.00 92.75 321 ILE A C 1
ATOM 2635 O O . ILE A 1 321 ? -42.500 10.105 -1.655 1.00 92.75 321 ILE A O 1
ATOM 2639 N N . LEU A 1 322 ? -40.697 10.486 -0.367 1.00 90.44 322 LEU A N 1
ATOM 2640 C CA . LEU A 1 322 ? -41.273 11.576 0.418 1.00 90.44 322 LEU A CA 1
ATOM 2641 C C . LEU A 1 322 ? -40.232 12.678 0.629 1.00 90.44 322 LEU A C 1
ATOM 2643 O O . LEU A 1 322 ? -39.050 12.381 0.797 1.00 90.44 322 LEU A O 1
ATOM 2647 N N . SER A 1 323 ? -40.681 13.931 0.646 1.00 93.75 323 SER A N 1
ATOM 2648 C CA . SER A 1 323 ? -39.929 15.067 1.181 1.00 93.75 323 SER A CA 1
ATOM 2649 C C . SER A 1 323 ? -40.895 15.973 1.930 1.00 93.75 323 SER A C 1
ATOM 2651 O O . SER A 1 323 ? -41.866 16.456 1.345 1.00 93.75 323 SER A O 1
ATOM 2653 N N . GLN A 1 324 ? -40.667 16.159 3.224 1.00 91.25 324 GLN A N 1
ATOM 2654 C CA . GLN A 1 324 ? -41.537 16.955 4.077 1.00 91.25 324 GLN A CA 1
ATOM 2655 C C . GLN A 1 324 ? -40.713 17.777 5.059 1.00 91.25 324 GLN A C 1
ATOM 2657 O O . GLN A 1 324 ? -39.830 17.260 5.738 1.00 91.25 324 GLN A O 1
ATOM 2662 N N . LYS A 1 325 ? -41.038 19.065 5.152 1.00 90.75 325 LYS A N 1
ATOM 2663 C CA . LYS A 1 325 ? -40.503 19.959 6.175 1.00 90.75 325 LYS A CA 1
ATOM 2664 C C . LYS A 1 325 ? -41.385 19.871 7.421 1.00 90.75 325 LYS A C 1
ATOM 2666 O O . LYS A 1 325 ? -42.600 20.038 7.293 1.00 90.75 325 LYS A O 1
ATOM 2671 N N . ILE A 1 326 ? -40.788 19.587 8.576 1.00 84.19 326 ILE A N 1
ATOM 2672 C CA . ILE A 1 326 ? -41.468 19.488 9.877 1.00 84.19 326 ILE A CA 1
ATOM 2673 C C . ILE A 1 326 ? -40.840 20.403 10.918 1.00 84.19 326 ILE A C 1
ATOM 2675 O O . ILE A 1 326 ? -39.624 20.694 10.797 1.00 84.19 326 ILE A O 1
#

Mean predicted aligned error: 9.52 Å

Secondary structure (DSSP, 8-state):
------------------PPPTTTTTT----HHHHHHHHHHHHHTT-----TTTHHHHHHHHSB--SSS----B--TTT--TTS--S----TTSSB-S--SSTTS-EEEEESS-GGGGTT-TTGGG-TTTEEEEEHHHHHHHTTPPB--EEEEEEE-TTS-EEEEE-STT--SEEEE--GGGHHHHHHHHHHHHHHTTTGGGSTTSPPTTS-TT--B-S-TTT-B-HHHHHHHHHHHHHS---HHHHHHHHHHHHHHS---HHHH-TTHHHHHHHHHH-S-----TTTEEEESSS--SS--EEEESS--EEEEE-TTS-EEEEEE-

Foldseek 3Di:
DDDDDDDDDDDDDDPDQQADPVCLCVQQPDFALSSLQSQLVSQLPQFDQPDLVCLLVLQLQQAFPCDAPNPRFGNALQQDARVDDTPDTHHRPPQEDQDDDAWPRGKYWAQLQDCQQQVCDPPSVRQNLRTGIHTNVVSVVQPLAHAADDPDFPDAGPNGWGWDFHDADDQGDIHIYGPLQCLLSSLLSVSLVLSNCLVVSQDPSGDAQVNDSRRQAPRHSQQGGDLSSLLSSVVSCVSHDQDPSLSSSQSSSCVVGVGGRVCNVPVVSSCRHCVVSNDPDPPPPPQAWDWDDVVDDDDDIDIDGPDWDWDWDADPVRHTPDIDTD

pLDDT: mean 91.49, std 13.58, range [38.69, 98.94]

Radius of gyration: 23.88 Å; Cα contacts (8 Å, |Δi|>4): 538; chains: 1; bounding box: 66×84×48 Å